Protein AF-A0A1R2BRS0-F1 (afdb_monomer)

Organism: NCBI:txid5963

Secondary structure (DSSP, 8-state):
-EEEEEEEEETTTTHHHHHHHHHHSS-----EEEEEEETTEEEEESSSEEEE-TT-STT-S-SEEEEEEEE-S-HHHHHHHHHHHGGGSSTTT-BTTTBSHHHHHHHHHHHHHS----HHHHSHHHHHHTSHHHHHHHHHHHHHHHTHHHHTTTT--S-TTTTS--HHHH-TTSEE--SHHHHHHHHHEEEEEEEE-TT-GGGGGHHHHHHT--S-EEEEETTTTTTS--SSPSSEEEEEEETS-EEEEEEHHHHHT-HHHHHHHHHH-

Foldseek 3Di:
DKWKKKFKFFLCNQVQQVCCCVQVVDGDRGQIAIWIDIPQWIWWQLQFTAIDGPQPDPRHHGPDIGTLDDFPDDLLNLLVVSVVCRVCRHLVNDASQPHGRQVVVQVSCCSGPVDGDDCSNNCVLVVLCPDPSSVVCVVVSVVVNVCSCVSNPVVDPDDPCVVQDDCCVLCVPAAEDQDVVSVVVQQLQWFKEWEAASVDPPCVLCSVLVVLAPTHYYYYHCNRRVSPDDPDDPGKMWTHANRRHTDDIGDPVRSSVCRVVSNVVRVVD

Radius of gyration: 22.27 Å; Cα contacts (8 Å, |Δi|>4): 422; chains: 1; bounding box: 57×41×65 Å

Solvent-accessible surface area (backbone atoms only — not comparable to full-atom values): 15069 Å² total; per-residue (Å²): 117,42,60,34,32,39,36,32,23,42,80,46,74,55,47,34,44,70,44,20,48,81,79,56,74,43,84,35,84,49,44,72,42,36,30,38,35,42,88,82,32,25,37,36,53,73,53,31,78,42,77,41,57,69,81,68,50,96,76,49,71,60,79,41,80,42,80,75,47,67,23,81,65,52,70,66,57,51,39,55,50,45,69,74,44,43,87,70,40,31,55,85,55,53,31,92,69,86,36,36,22,50,54,49,40,28,51,53,34,35,74,52,67,73,39,72,64,62,62,89,60,68,45,50,54,58,62,40,50,75,33,84,55,32,55,70,42,43,66,56,53,49,49,53,58,68,34,40,48,63,81,48,47,60,93,41,91,56,58,98,54,62,93,39,66,58,64,58,81,80,41,68,89,45,44,78,31,73,45,66,72,53,39,56,57,45,29,38,64,25,28,37,40,39,37,36,45,57,86,54,87,69,59,74,71,44,54,67,56,59,69,67,50,82,62,53,49,30,38,28,45,31,74,88,22,50,73,76,50,69,95,64,74,74,45,28,38,36,36,23,28,54,72,42,51,76,75,49,75,32,48,54,77,57,46,77,75,34,52,68,59,51,42,52,56,62,72,78,75

Mean predicted aligned error: 12.6 Å

Structure (mmCIF, N/CA/C/O backbone):
data_AF-A0A1R2BRS0-F1
#
_entry.id   AF-A0A1R2BRS0-F1
#
loop_
_atom_site.group_PDB
_atom_site.id
_atom_site.type_symbol
_atom_site.label_atom_id
_atom_site.label_alt_id
_atom_site.label_comp_id
_atom_site.label_asym_id
_atom_site.label_entity_id
_atom_site.label_seq_id
_atom_site.pdbx_PDB_ins_code
_atom_site.Cartn_x
_atom_site.Cartn_y
_atom_site.Cartn_z
_atom_site.occupancy
_atom_site.B_iso_or_equiv
_atom_site.auth_seq_id
_atom_site.auth_comp_id
_atom_site.auth_asym_id
_atom_site.auth_atom_id
_atom_site.pdbx_PDB_model_num
ATOM 1 N N . MET A 1 1 ? 3.368 -19.978 0.083 1.00 82.38 1 MET A N 1
ATOM 2 C CA . MET A 1 1 ? 2.216 -19.384 0.800 1.00 82.38 1 MET A CA 1
ATOM 3 C C . MET A 1 1 ? 2.770 -18.318 1.723 1.00 82.38 1 MET A C 1
ATOM 5 O O . MET A 1 1 ? 3.799 -18.583 2.330 1.00 82.38 1 MET A O 1
ATOM 9 N N . ALA A 1 2 ? 2.149 -17.144 1.790 1.00 91.81 2 ALA A N 1
ATOM 10 C CA . ALA A 1 2 ? 2.620 -16.038 2.627 1.00 91.81 2 ALA A CA 1
ATOM 11 C C . ALA A 1 2 ? 1.710 -15.860 3.843 1.00 91.81 2 ALA A C 1
ATOM 13 O O . ALA A 1 2 ? 0.491 -15.992 3.713 1.00 91.81 2 ALA A O 1
ATOM 14 N N . GLU A 1 3 ? 2.290 -15.581 5.010 1.00 97.00 3 GLU A N 1
ATOM 15 C CA . GLU A 1 3 ? 1.515 -15.242 6.205 1.00 97.00 3 GLU A CA 1
ATOM 16 C C . GLU A 1 3 ? 0.864 -13.865 6.041 1.00 97.00 3 GLU A C 1
ATOM 18 O O . GLU A 1 3 ? 1.489 -12.923 5.551 1.00 97.00 3 GLU A O 1
ATOM 23 N N . VAL A 1 4 ? -0.396 -13.761 6.461 1.00 98.31 4 VAL A N 1
ATOM 24 C CA . VAL A 1 4 ? -1.161 -12.517 6.516 1.00 98.31 4 VAL A CA 1
ATOM 25 C C . VAL A 1 4 ? -1.406 -12.180 7.980 1.00 98.31 4 VAL A C 1
ATOM 27 O O . VAL A 1 4 ? -2.032 -12.954 8.706 1.00 98.31 4 VAL A O 1
ATOM 30 N N . THR A 1 5 ? -0.937 -11.015 8.415 1.00 98.12 5 THR A N 1
ATOM 31 C CA . THR A 1 5 ? -1.132 -10.518 9.783 1.00 98.12 5 THR A CA 1
ATOM 32 C C . THR A 1 5 ? -1.943 -9.232 9.766 1.00 98.12 5 THR A C 1
ATOM 34 O O . THR A 1 5 ? -1.616 -8.307 9.029 1.00 98.12 5 THR A O 1
ATOM 37 N N . LEU A 1 6 ? -2.977 -9.151 10.596 1.00 98.12 6 LEU A N 1
ATOM 38 C CA . LEU A 1 6 ? -3.692 -7.909 10.874 1.00 98.12 6 LEU A CA 1
ATOM 39 C C . LEU A 1 6 ? -2.978 -7.183 12.019 1.00 98.12 6 LEU A C 1
ATOM 41 O O . LEU A 1 6 ? -2.854 -7.737 13.115 1.00 98.12 6 LEU A O 1
ATOM 45 N N . GLN A 1 7 ? -2.511 -5.963 11.774 1.00 96.81 7 GLN A N 1
ATOM 46 C CA . GLN A 1 7 ? -1.994 -5.091 12.828 1.00 96.81 7 GLN A CA 1
ATOM 47 C C . GLN A 1 7 ? -3.132 -4.214 13.339 1.00 96.81 7 GLN A C 1
ATOM 49 O O . GLN A 1 7 ? -3.907 -3.673 12.550 1.00 96.81 7 GLN A O 1
ATOM 54 N N . VAL A 1 8 ? -3.231 -4.077 14.657 1.00 95.00 8 VAL A N 1
ATOM 55 C CA . VAL A 1 8 ? -4.247 -3.263 15.325 1.00 95.00 8 VAL A CA 1
ATOM 56 C C . VAL A 1 8 ? -3.545 -2.184 16.126 1.00 95.00 8 VAL A C 1
ATOM 58 O O . VAL A 1 8 ? -2.679 -2.481 16.949 1.00 95.00 8 VAL A O 1
ATOM 61 N N . TYR A 1 9 ? -3.947 -0.942 15.908 1.00 90.31 9 TYR A N 1
ATOM 62 C CA . TYR A 1 9 ? -3.410 0.252 16.545 1.00 90.31 9 TYR A CA 1
ATOM 63 C C . TYR A 1 9 ? -4.520 0.950 17.326 1.00 90.31 9 TYR A C 1
ATOM 65 O O . TYR A 1 9 ? -5.660 1.008 16.864 1.00 90.31 9 TYR A O 1
ATOM 73 N N . ASP A 1 10 ? -4.183 1.505 18.489 1.00 85.88 10 ASP A N 1
ATOM 74 C CA . ASP A 1 10 ? -5.059 2.440 19.193 1.00 85.88 10 ASP A CA 1
ATOM 75 C C . ASP A 1 10 ? -4.623 3.872 18.882 1.00 85.88 10 ASP A C 1
ATOM 77 O O . ASP A 1 10 ? -3.662 4.380 19.463 1.00 85.88 10 ASP A O 1
ATOM 81 N N . ILE A 1 11 ? -5.349 4.545 17.989 1.00 80.38 11 ILE A N 1
ATOM 82 C CA . ILE A 1 11 ? -5.019 5.925 17.599 1.00 80.38 11 ILE A CA 1
ATOM 83 C C . ILE A 1 11 ? -5.276 6.932 18.723 1.00 80.38 11 ILE A C 1
ATOM 85 O O . ILE A 1 11 ? -4.799 8.060 18.656 1.00 80.38 11 ILE A O 1
ATOM 89 N N . SER A 1 12 ? -6.005 6.534 19.771 1.00 74.56 12 SER A N 1
ATOM 90 C CA . SER A 1 12 ? -6.170 7.349 20.976 1.00 74.56 12 SER A CA 1
ATOM 91 C C . SER A 1 12 ? -4.997 7.224 21.949 1.00 74.56 12 SER A C 1
ATOM 93 O O . SER A 1 12 ? -4.959 7.952 22.938 1.00 74.56 12 SER A O 1
ATOM 95 N N . GLN A 1 13 ? -4.066 6.293 21.708 1.00 78.12 13 GLN A N 1
ATOM 96 C CA . GLN A 1 13 ? -2.916 6.023 22.576 1.00 78.12 13 GLN A CA 1
ATOM 97 C C . GLN A 1 13 ? -3.320 5.804 24.049 1.00 78.12 13 GLN A C 1
ATOM 99 O O . GLN A 1 13 ? -2.705 6.328 24.977 1.00 78.12 13 GLN A O 1
ATOM 104 N N . GLY A 1 14 ? -4.398 5.051 24.276 1.00 81.12 14 GLY A N 1
ATOM 105 C CA . GLY A 1 14 ? -4.951 4.751 25.595 1.00 81.12 14 GLY A CA 1
ATOM 106 C C . GLY A 1 14 ? -5.905 5.810 26.150 1.00 81.12 14 GLY A C 1
ATOM 107 O O . GLY A 1 14 ? -6.594 5.541 27.138 1.00 81.12 14 GLY A O 1
ATOM 108 N N . MET A 1 15 ? -6.022 6.988 25.525 1.00 78.38 15 MET A N 1
ATOM 109 C CA . MET A 1 15 ? -6.929 8.038 25.999 1.00 78.38 15 MET A CA 1
ATOM 110 C C . MET A 1 15 ? -8.394 7.609 25.937 1.00 78.38 15 MET A C 1
ATOM 112 O O . MET A 1 15 ? -9.146 7.918 26.860 1.00 78.38 15 MET A O 1
ATOM 116 N N . ALA A 1 16 ? -8.815 6.869 24.905 1.00 79.62 16 ALA A N 1
ATOM 117 C CA . ALA A 1 16 ? -10.196 6.397 24.813 1.00 79.62 16 ALA A CA 1
ATOM 118 C C . ALA A 1 16 ? -10.554 5.511 26.010 1.00 79.62 16 ALA A C 1
ATOM 120 O O . ALA A 1 16 ? -11.604 5.702 26.622 1.00 79.62 16 ALA A O 1
ATOM 121 N N . LYS A 1 17 ? -9.638 4.632 26.424 1.00 84.12 17 LYS A N 1
ATOM 122 C CA . LYS A 1 17 ? -9.821 3.758 27.585 1.00 84.12 17 LYS A CA 1
ATOM 123 C C . LYS A 1 17 ? -10.010 4.523 28.890 1.00 84.12 17 LYS A C 1
ATOM 125 O O . LYS A 1 17 ? -10.829 4.121 29.711 1.00 84.12 17 LYS A O 1
ATOM 130 N N . VAL A 1 18 ? -9.275 5.617 29.073 1.00 82.75 18 VAL A N 1
ATOM 131 C CA . VAL A 1 18 ? -9.316 6.427 30.301 1.00 82.75 18 VAL A CA 1
ATOM 132 C C . VAL A 1 18 ? -10.518 7.372 30.320 1.00 82.75 18 VAL A C 1
ATOM 134 O O . VAL A 1 18 ? -11.158 7.541 31.355 1.00 82.75 18 VAL A O 1
ATOM 137 N N . LEU A 1 19 ? -10.833 7.997 29.185 1.00 76.81 19 LEU A N 1
ATOM 138 C CA . LEU A 1 19 ? -11.807 9.087 29.114 1.00 76.81 19 LEU A CA 1
ATOM 139 C C . LEU A 1 19 ? -13.231 8.605 28.813 1.00 76.81 19 LEU A C 1
ATOM 141 O O . LEU A 1 19 ? -14.198 9.240 29.237 1.00 76.81 19 LEU A O 1
ATOM 145 N N . SER A 1 20 ? -13.392 7.480 28.114 1.00 76.44 20 SER A N 1
ATOM 146 C CA . SER A 1 20 ? -14.713 7.020 27.669 1.00 76.44 20 SER A CA 1
ATOM 147 C C . SER A 1 20 ? -15.742 6.809 28.787 1.00 76.44 20 SER A C 1
ATOM 149 O O . SER A 1 20 ? -16.880 7.235 28.585 1.00 76.44 20 SER A O 1
ATOM 151 N N . PRO A 1 21 ? -15.421 6.301 29.996 1.00 81.12 21 PRO A N 1
ATOM 152 C CA . PRO A 1 21 ? -16.437 6.172 31.043 1.00 81.12 21 PRO A CA 1
ATOM 153 C C . PRO A 1 21 ? -16.969 7.528 31.516 1.00 81.12 21 PRO A C 1
ATOM 155 O O . PRO A 1 21 ? -18.155 7.655 31.804 1.00 81.12 21 PRO A O 1
ATOM 158 N N . MET A 1 22 ? -16.103 8.546 31.562 1.00 76.50 22 MET A N 1
ATOM 159 C CA . MET A 1 22 ? -16.448 9.887 32.039 1.00 76.50 22 MET A CA 1
ATOM 160 C C . MET A 1 22 ? -17.246 10.682 31.002 1.00 76.50 22 MET A C 1
ATOM 162 O O . MET A 1 22 ? -18.201 11.363 31.358 1.00 76.50 22 MET A O 1
ATOM 166 N N . PHE A 1 23 ? -16.862 10.595 29.727 1.00 68.56 23 PHE A N 1
ATOM 167 C CA . PHE A 1 23 ? -17.471 11.393 28.657 1.00 68.56 23 PHE A CA 1
ATOM 168 C C . PHE A 1 23 ? -18.606 10.674 27.926 1.00 68.56 23 PHE A C 1
ATOM 170 O O . PHE A 1 23 ? -19.530 11.319 27.442 1.00 68.56 23 PHE A O 1
ATOM 177 N N . ILE A 1 24 ? -18.530 9.346 27.824 1.00 68.19 24 ILE A N 1
ATOM 178 C CA . ILE A 1 24 ? -19.422 8.528 26.992 1.00 68.19 24 ILE A CA 1
ATOM 179 C C . ILE A 1 24 ? -20.326 7.639 27.861 1.00 68.19 24 ILE A C 1
ATOM 181 O O . ILE A 1 24 ? -21.279 7.047 27.363 1.00 68.19 24 ILE A O 1
ATOM 185 N N . GLY A 1 25 ? -20.055 7.523 29.167 1.00 69.12 25 GLY A N 1
ATOM 186 C CA . GLY A 1 25 ? -20.816 6.651 30.069 1.00 69.12 25 GLY A CA 1
ATOM 187 C C . GLY A 1 25 ? -20.686 5.157 29.740 1.00 69.12 25 GLY A C 1
ATOM 188 O O . GLY A 1 25 ? -21.402 4.337 30.310 1.00 69.12 25 GLY A O 1
ATOM 189 N N . LYS A 1 26 ? -19.784 4.794 28.819 1.00 74.38 26 LYS A N 1
ATOM 190 C CA . LYS A 1 26 ? -19.479 3.429 28.378 1.00 74.38 26 LYS A CA 1
ATOM 191 C C . LYS A 1 26 ? -17.966 3.296 28.245 1.00 74.38 26 LYS A C 1
ATOM 193 O O . LYS A 1 26 ? -17.308 4.205 27.750 1.00 74.38 26 LYS A O 1
ATOM 198 N N . GLN A 1 27 ? -17.431 2.153 28.661 1.00 80.19 27 GLN A N 1
ATOM 199 C CA . GLN A 1 27 ? -16.029 1.810 28.438 1.00 80.19 27 GLN A CA 1
ATOM 200 C C . GLN A 1 27 ? -15.777 1.551 26.945 1.00 80.19 27 GLN A C 1
ATOM 202 O O . GLN A 1 27 ? -16.466 0.743 26.321 1.00 80.19 27 GLN A O 1
ATOM 207 N N . ILE A 1 28 ? -14.772 2.224 26.394 1.00 78.12 28 ILE A N 1
ATOM 208 C CA . ILE A 1 28 ? -14.238 2.045 25.041 1.00 78.12 28 ILE A CA 1
ATOM 209 C C . ILE A 1 28 ? -12.757 1.745 25.190 1.00 78.12 28 ILE A C 1
ATOM 211 O O . ILE A 1 28 ? -12.015 2.586 25.682 1.00 78.12 28 ILE A O 1
ATOM 215 N N . ASP A 1 29 ? -12.317 0.561 24.778 1.00 80.19 29 ASP A N 1
ATOM 216 C CA . ASP A 1 29 ? -10.945 0.112 25.047 1.00 80.19 29 ASP A CA 1
ATOM 217 C C . ASP A 1 29 ? -9.874 0.733 24.142 1.00 80.19 29 ASP A C 1
ATOM 219 O O . ASP A 1 29 ? -8.694 0.676 24.481 1.00 80.19 29 ASP A O 1
ATOM 223 N N . GLY A 1 30 ? -10.273 1.357 23.038 1.00 79.88 30 GLY A N 1
ATOM 224 C CA . GLY A 1 30 ? -9.378 2.032 22.104 1.00 79.88 30 GLY A CA 1
ATOM 225 C C . GLY A 1 30 ? -10.147 2.566 20.905 1.00 79.88 30 GLY A C 1
ATOM 226 O O . GLY A 1 30 ? -11.312 2.223 20.709 1.00 79.88 30 GLY A O 1
ATOM 227 N N . ILE A 1 31 ? -9.502 3.405 20.098 1.00 80.38 31 ILE A N 1
ATOM 228 C CA . ILE A 1 31 ? -10.006 3.767 18.771 1.00 80.38 31 ILE A CA 1
ATOM 229 C C . ILE A 1 31 ? -9.169 2.994 17.763 1.00 80.38 31 ILE A C 1
ATOM 231 O O . ILE A 1 31 ? -7.991 3.281 17.563 1.00 80.38 31 ILE A O 1
ATOM 235 N N . TRP A 1 32 ? -9.774 1.973 17.167 1.00 87.44 32 TRP A N 1
ATOM 236 C CA . TRP A 1 32 ? -9.020 1.009 16.381 1.00 87.44 32 TRP A CA 1
ATOM 237 C C . TRP A 1 32 ? -8.741 1.503 14.963 1.00 87.44 32 TRP A C 1
ATOM 239 O O . TRP A 1 32 ? -9.662 1.789 14.195 1.00 87.44 32 TRP A O 1
ATOM 249 N N . HIS A 1 33 ? -7.459 1.528 14.613 1.00 89.00 33 HIS A N 1
ATOM 250 C CA . HIS A 1 33 ? -6.963 1.569 13.243 1.00 89.00 33 HIS A CA 1
ATOM 251 C C . HIS A 1 33 ? -6.331 0.217 12.911 1.00 89.00 33 HIS A C 1
ATOM 253 O O . HIS A 1 33 ? -5.713 -0.409 13.774 1.00 89.00 33 HIS A O 1
ATOM 259 N N . THR A 1 34 ? -6.472 -0.240 11.669 1.00 94.38 34 THR A N 1
ATOM 260 C CA . THR A 1 34 ? -5.893 -1.510 11.233 1.00 94.38 34 THR A CA 1
ATOM 261 C C . THR A 1 34 ? -5.138 -1.399 9.920 1.00 94.38 34 THR A C 1
ATOM 263 O O . THR A 1 34 ? -5.486 -0.600 9.050 1.00 94.38 34 THR A O 1
ATOM 266 N N . SER A 1 35 ? -4.148 -2.277 9.773 1.00 95.38 35 SER A N 1
ATOM 267 C CA . SER A 1 35 ? -3.393 -2.512 8.541 1.00 95.38 35 SER A CA 1
ATOM 268 C C . SER A 1 35 ? -3.193 -4.018 8.307 1.00 95.38 35 SER A C 1
ATOM 270 O O . SER A 1 35 ? -3.346 -4.834 9.223 1.00 95.38 35 SER A O 1
ATOM 272 N N . ILE A 1 36 ? -2.852 -4.403 7.076 1.00 97.56 36 ILE A N 1
ATOM 273 C CA . ILE A 1 36 ? -2.507 -5.780 6.703 1.00 97.56 36 ILE A CA 1
ATOM 274 C C . ILE A 1 36 ? -1.022 -5.875 6.387 1.00 97.56 36 ILE A C 1
ATOM 276 O O . ILE A 1 36 ? -0.540 -5.205 5.481 1.00 97.56 36 ILE A O 1
ATOM 280 N N . VAL A 1 37 ? -0.317 -6.771 7.075 1.00 95.06 37 VAL A N 1
ATOM 281 C CA . VAL A 1 37 ? 1.053 -7.161 6.741 1.00 95.06 37 VAL A CA 1
ATOM 282 C C . VAL A 1 37 ? 1.040 -8.477 5.975 1.00 95.06 37 VAL A C 1
ATOM 284 O O . VAL A 1 37 ? 0.574 -9.496 6.489 1.00 95.06 37 VAL A O 1
ATOM 287 N N . VAL A 1 38 ? 1.553 -8.455 4.747 1.00 94.50 38 VAL A N 1
ATOM 288 C CA . VAL A 1 38 ? 1.719 -9.629 3.877 1.00 94.50 38 VAL A CA 1
ATOM 289 C C . VAL A 1 38 ? 2.814 -9.341 2.847 1.00 94.50 38 VAL A C 1
ATOM 291 O O . VAL A 1 38 ? 3.004 -8.196 2.444 1.00 94.50 38 VAL A O 1
ATOM 294 N N . PHE A 1 39 ? 3.562 -10.367 2.432 1.00 88.50 39 PHE A N 1
ATOM 295 C CA . PHE A 1 39 ? 4.692 -10.224 1.494 1.00 88.50 39 PHE A CA 1
ATOM 296 C C . PHE A 1 39 ? 5.748 -9.201 1.960 1.00 88.50 39 PHE A C 1
ATOM 298 O O . PHE A 1 39 ? 6.329 -8.478 1.160 1.00 88.50 39 PHE A O 1
ATOM 305 N N . GLY A 1 40 ? 5.966 -9.105 3.277 1.00 81.25 40 GLY A N 1
ATOM 306 C CA . GLY A 1 40 ? 6.948 -8.189 3.867 1.00 81.25 40 GLY A CA 1
ATOM 307 C C . GLY A 1 40 ? 6.566 -6.704 3.833 1.00 81.25 40 GLY A C 1
ATOM 308 O O . GLY A 1 40 ? 7.386 -5.880 4.226 1.00 81.25 40 GLY A O 1
ATOM 309 N N . LYS A 1 41 ? 5.347 -6.358 3.403 1.00 83.19 41 LYS A N 1
ATOM 310 C CA . LYS A 1 41 ? 4.846 -4.977 3.320 1.00 83.19 41 LYS A CA 1
ATOM 311 C C . LYS A 1 41 ? 3.605 -4.789 4.188 1.00 83.19 41 LYS A C 1
ATOM 313 O O . LYS A 1 41 ? 2.883 -5.755 4.440 1.00 83.19 41 LYS A O 1
ATOM 318 N N . GLU A 1 42 ? 3.368 -3.562 4.641 1.00 88.19 42 GLU A N 1
ATOM 319 C CA . GLU A 1 42 ? 2.209 -3.161 5.442 1.00 88.19 42 GLU A CA 1
ATOM 320 C C . GLU A 1 42 ? 1.269 -2.252 4.640 1.00 88.19 42 GLU A C 1
ATOM 322 O O . GLU A 1 42 ? 1.696 -1.215 4.146 1.00 88.19 42 GLU A O 1
ATOM 327 N N . TYR A 1 43 ? -0.010 -2.623 4.536 1.00 89.94 43 TYR A N 1
ATOM 328 C CA . TYR A 1 43 ? -1.020 -1.920 3.739 1.00 89.94 43 TYR A CA 1
ATOM 329 C C . TYR A 1 43 ? -2.161 -1.383 4.600 1.00 89.94 43 TYR A C 1
ATOM 331 O O . TYR A 1 43 ? -2.749 -2.125 5.390 1.00 89.94 43 TYR A O 1
ATOM 339 N N . TYR A 1 44 ? -2.538 -0.124 4.398 1.00 89.62 44 TYR A N 1
ATOM 340 C CA . TYR A 1 44 ? -3.645 0.529 5.105 1.00 89.62 44 TYR A CA 1
ATOM 341 C C . TYR A 1 44 ? -4.284 1.627 4.243 1.00 89.62 44 TYR A C 1
ATOM 343 O O . TYR A 1 44 ? -3.798 1.938 3.158 1.00 89.62 44 TYR A O 1
ATOM 351 N N . PHE A 1 45 ? -5.385 2.216 4.718 1.00 87.56 45 PHE A N 1
ATOM 352 C CA . PHE A 1 45 ? -6.065 3.319 4.034 1.00 87.56 45 PHE A CA 1
ATOM 353 C C . PHE A 1 45 ? -5.816 4.644 4.766 1.00 87.56 45 PHE A C 1
ATOM 355 O O . PHE A 1 45 ? -6.290 4.828 5.878 1.00 87.56 45 PHE A O 1
ATOM 362 N N . GLY A 1 46 ? -5.079 5.573 4.159 1.00 76.44 46 GLY A N 1
ATOM 363 C CA . GLY A 1 46 ? -4.675 6.843 4.786 1.00 76.44 46 GLY A CA 1
ATOM 364 C C . GLY A 1 46 ? -4.968 8.079 3.936 1.00 76.44 46 GLY A C 1
ATOM 365 O O . GLY A 1 46 ? -4.130 8.966 3.856 1.00 76.44 46 GLY A O 1
ATOM 366 N N . GLY A 1 47 ? -6.105 8.106 3.232 1.00 70.25 47 GLY A N 1
ATOM 367 C CA . GLY A 1 47 ? -6.373 9.064 2.140 1.00 70.25 47 GLY A CA 1
ATOM 368 C C . GLY A 1 47 ? -6.057 8.504 0.743 1.00 70.25 47 GLY A C 1
ATOM 369 O O . GLY A 1 47 ? -6.438 9.068 -0.277 1.00 70.25 47 GLY A O 1
ATOM 370 N N . GLY A 1 48 ? -5.443 7.329 0.719 1.00 79.12 48 GLY A N 1
ATOM 371 C CA . GLY A 1 48 ? -5.170 6.473 -0.426 1.00 79.12 48 GLY A CA 1
ATOM 372 C C . GLY A 1 48 ? -4.823 5.080 0.096 1.00 79.12 48 GLY A C 1
ATOM 373 O O . GLY A 1 48 ? -4.668 4.901 1.311 1.00 79.12 48 GLY A O 1
ATOM 374 N N . ILE A 1 49 ? -4.678 4.093 -0.785 1.00 83.25 49 ILE A N 1
ATOM 375 C CA . ILE A 1 49 ? -4.042 2.831 -0.385 1.00 83.25 49 ILE A CA 1
ATOM 376 C C . ILE A 1 49 ? -2.557 3.119 -0.149 1.00 83.25 49 ILE A C 1
ATOM 378 O O . ILE A 1 49 ? -1.833 3.459 -1.081 1.00 83.25 49 ILE A O 1
ATOM 382 N N . CYS A 1 50 ? -2.122 3.000 1.100 1.00 80.25 50 CYS A N 1
ATOM 383 C CA . CYS A 1 50 ? -0.747 3.233 1.523 1.00 80.25 50 CYS A CA 1
ATOM 384 C C . CYS A 1 50 ? 0.004 1.904 1.653 1.00 80.25 50 CYS A C 1
ATOM 386 O O . CYS A 1 50 ? -0.603 0.862 1.920 1.00 80.25 50 CYS A O 1
ATOM 388 N N . CYS A 1 51 ? 1.323 1.954 1.476 1.00 82.56 51 CYS A N 1
ATOM 389 C CA . CYS A 1 51 ? 2.214 0.811 1.611 1.00 82.56 51 CYS A CA 1
ATOM 390 C C . CYS A 1 51 ? 3.509 1.242 2.300 1.00 82.56 51 CYS A C 1
ATOM 392 O O . CYS A 1 51 ? 4.281 1.999 1.721 1.00 82.56 51 CYS A O 1
ATOM 394 N N . ASP A 1 52 ? 3.773 0.685 3.476 1.00 77.12 52 ASP A N 1
ATOM 395 C CA . ASP A 1 52 ? 4.965 0.973 4.270 1.00 77.12 52 ASP A CA 1
ATOM 396 C C . ASP A 1 52 ? 5.742 -0.297 4.622 1.00 77.12 52 ASP A C 1
ATOM 398 O O . ASP A 1 52 ? 5.285 -1.434 4.439 1.00 77.12 52 ASP A O 1
ATOM 402 N N . VAL A 1 53 ? 6.945 -0.093 5.159 1.00 78.62 53 VAL A N 1
ATOM 403 C CA . VAL A 1 53 ? 7.671 -1.151 5.858 1.00 78.62 53 VAL A CA 1
ATOM 404 C C . VAL A 1 53 ? 6.926 -1.456 7.164 1.00 78.62 53 VAL A C 1
ATOM 406 O O . VAL A 1 53 ? 6.515 -0.532 7.869 1.00 78.62 53 VAL A O 1
ATOM 409 N N . PRO A 1 54 ? 6.736 -2.737 7.525 1.00 81.75 54 PRO A N 1
ATOM 410 C CA . PRO A 1 54 ? 6.057 -3.076 8.763 1.00 81.75 54 PRO A CA 1
ATOM 411 C C . PRO A 1 54 ? 6.660 -2.372 9.979 1.00 81.75 54 PRO A C 1
ATOM 413 O O . PRO A 1 54 ? 7.878 -2.387 10.161 1.00 81.75 54 PRO A O 1
ATOM 416 N N . LEU A 1 55 ? 5.797 -1.834 10.848 1.00 79.56 55 LEU A N 1
ATOM 417 C CA . LEU A 1 55 ? 6.172 -1.117 12.083 1.00 79.56 55 LEU A CA 1
ATOM 418 C C . LEU A 1 55 ? 6.826 0.259 11.877 1.00 79.56 55 LEU A C 1
ATOM 420 O O . LEU A 1 55 ? 7.332 0.830 12.843 1.00 79.56 55 LEU A O 1
ATOM 424 N N . THR A 1 56 ? 6.813 0.806 10.660 1.00 75.38 56 THR A N 1
ATOM 425 C CA . THR A 1 56 ? 7.279 2.178 10.388 1.00 75.38 56 THR A CA 1
ATOM 426 C C . THR A 1 56 ? 6.137 3.144 10.081 1.00 75.38 56 THR A C 1
ATOM 428 O O . THR A 1 56 ? 6.389 4.258 9.631 1.00 75.38 56 THR A O 1
ATOM 431 N N . THR A 1 57 ? 4.888 2.725 10.296 1.00 75.44 57 THR A N 1
ATOM 432 C CA . THR A 1 57 ? 3.707 3.552 10.022 1.00 75.44 57 THR A CA 1
ATOM 433 C C . THR A 1 57 ? 3.614 4.728 11.004 1.00 75.44 57 THR A C 1
ATOM 435 O O . THR A 1 57 ? 4.093 4.638 12.143 1.00 75.44 57 THR A O 1
ATOM 438 N N . PRO A 1 58 ? 2.937 5.832 10.634 1.00 72.81 58 PRO A N 1
ATOM 439 C CA . PRO A 1 58 ? 2.747 6.980 11.528 1.00 72.81 58 PRO A CA 1
ATOM 440 C C . PRO A 1 58 ? 1.884 6.663 12.763 1.00 72.81 58 PRO A C 1
ATOM 442 O O . PRO A 1 58 ? 1.786 7.482 13.676 1.00 72.81 58 PRO A O 1
ATOM 445 N N . PHE A 1 59 ? 1.260 5.482 12.816 1.00 78.69 59 PHE A N 1
ATOM 446 C CA . PHE A 1 59 ? 0.416 5.039 13.928 1.00 78.69 59 PHE A CA 1
ATOM 447 C C . PHE A 1 59 ? 1.216 4.438 15.094 1.00 78.69 59 PHE A C 1
ATOM 449 O O . PHE A 1 59 ? 0.635 4.077 16.119 1.00 78.69 59 PHE A O 1
ATOM 456 N N . GLY A 1 60 ? 2.544 4.357 14.968 1.00 78.81 60 GLY A N 1
ATOM 457 C CA . GLY A 1 60 ? 3.435 3.864 16.011 1.00 78.81 60 GLY A CA 1
ATOM 458 C C . GLY A 1 60 ? 3.462 2.339 16.077 1.00 78.81 60 GLY A C 1
ATOM 459 O O . GLY A 1 60 ? 3.562 1.663 15.058 1.00 78.81 60 GLY A O 1
ATOM 460 N N . MET A 1 61 ? 3.412 1.783 17.289 1.00 86.88 61 MET A N 1
ATOM 461 C CA . MET A 1 61 ? 3.464 0.334 17.492 1.00 86.88 61 MET A CA 1
ATOM 462 C C . MET A 1 61 ? 2.057 -0.259 17.608 1.00 86.88 61 MET A C 1
ATOM 464 O O . MET A 1 61 ? 1.231 0.280 18.349 1.00 86.88 61 MET A O 1
ATOM 468 N N . PRO A 1 62 ? 1.779 -1.397 16.949 1.00 92.50 62 PRO A N 1
ATOM 469 C CA . PRO A 1 62 ? 0.487 -2.048 17.078 1.00 92.50 62 PRO A CA 1
ATOM 470 C C . PRO A 1 62 ? 0.312 -2.609 18.489 1.00 92.50 62 PRO A C 1
ATOM 472 O O . PRO A 1 62 ? 1.205 -3.259 19.037 1.00 92.50 62 PRO A O 1
ATOM 475 N N . VAL A 1 63 ? -0.872 -2.396 19.058 1.00 92.88 63 VAL A N 1
ATOM 476 C CA . VAL A 1 63 ? -1.281 -2.965 20.349 1.00 92.88 63 VAL A CA 1
ATOM 477 C C . VAL A 1 63 ? -1.602 -4.454 20.236 1.00 92.88 63 VAL A C 1
ATOM 479 O O . VAL A 1 63 ? -1.529 -5.181 21.225 1.00 92.88 63 VAL A O 1
ATOM 482 N N . GLN A 1 64 ? -1.933 -4.924 19.030 1.00 94.50 64 GLN A N 1
ATOM 483 C CA . GLN A 1 64 ? -2.172 -6.333 18.749 1.00 94.50 64 GLN A CA 1
ATOM 484 C C . GLN A 1 64 ? -1.700 -6.694 17.338 1.00 94.50 64 GLN A C 1
ATOM 486 O O . GLN A 1 64 ? -1.945 -5.961 16.382 1.00 94.50 64 GLN A O 1
ATOM 491 N N . LYS A 1 65 ? -1.066 -7.863 17.212 1.00 96.06 65 LYS A N 1
ATOM 492 C CA . LYS A 1 65 ? -0.747 -8.500 15.930 1.00 96.06 65 LYS A CA 1
ATOM 493 C C . LYS A 1 65 ? -1.520 -9.808 15.843 1.00 96.06 65 LYS A C 1
ATOM 495 O O . LYS A 1 65 ? -1.321 -10.687 16.681 1.00 96.06 65 LYS A O 1
ATOM 500 N N . ILE A 1 66 ? -2.428 -9.931 14.882 1.00 97.12 66 ILE A N 1
ATOM 501 C CA . ILE A 1 66 ? -3.315 -11.092 14.753 1.00 97.12 66 ILE A CA 1
ATOM 502 C C . ILE A 1 66 ? -2.929 -11.864 13.497 1.00 97.12 66 ILE A C 1
ATOM 504 O O . ILE A 1 66 ? -3.079 -11.349 12.391 1.00 97.12 66 ILE A O 1
ATOM 508 N N . SER A 1 67 ? -2.450 -13.101 13.651 1.00 97.50 67 SER A N 1
ATOM 509 C CA . SER A 1 67 ? -2.230 -13.979 12.497 1.00 97.50 67 SER A CA 1
ATOM 510 C C . SER A 1 67 ? -3.585 -14.372 11.906 1.00 97.50 67 SER A C 1
ATOM 512 O O . SER A 1 67 ? -4.412 -15.006 12.565 1.00 97.50 67 SER A O 1
ATOM 514 N N . MET A 1 68 ? -3.829 -13.967 10.661 1.00 97.94 68 MET A N 1
ATOM 515 C CA . MET A 1 68 ? -5.078 -14.239 9.946 1.00 97.94 68 MET A CA 1
ATOM 516 C C . MET A 1 68 ? -4.990 -15.538 9.136 1.00 97.94 68 MET A C 1
ATOM 518 O O . MET A 1 68 ? -6.017 -16.079 8.717 1.00 97.94 68 MET A O 1
ATOM 522 N N . GLY A 1 69 ? -3.787 -16.091 8.968 1.00 97.56 69 GLY A N 1
ATOM 523 C CA . GLY A 1 69 ? -3.506 -17.338 8.261 1.00 97.56 69 GLY A CA 1
ATOM 524 C C . GLY A 1 69 ? -2.543 -17.138 7.094 1.00 97.56 69 GLY A C 1
ATOM 525 O O . GLY A 1 69 ? -1.826 -16.145 7.028 1.00 97.56 69 GLY A O 1
ATOM 526 N N . PHE A 1 70 ? -2.539 -18.091 6.161 1.00 98.25 70 PHE A N 1
ATOM 527 C CA . PHE A 1 70 ? -1.628 -18.091 5.017 1.00 98.25 70 PHE A CA 1
ATOM 528 C C . PHE A 1 70 ? -2.399 -18.001 3.705 1.00 98.25 70 PHE A C 1
ATOM 530 O O . PHE A 1 70 ? -3.309 -18.796 3.464 1.00 98.25 70 PHE A O 1
ATOM 537 N N . THR A 1 71 ? -2.020 -17.062 2.841 1.00 97.69 71 THR A N 1
ATOM 538 C CA . THR A 1 71 ? -2.629 -16.915 1.518 1.00 97.69 71 THR A CA 1
ATOM 539 C C . THR A 1 71 ? -1.884 -17.729 0.461 1.00 97.69 71 THR A C 1
ATOM 541 O O . THR A 1 71 ? -0.665 -17.942 0.527 1.00 97.69 71 THR A O 1
ATOM 544 N N . ARG A 1 72 ? -2.647 -18.203 -0.529 1.00 96.56 72 ARG A N 1
ATOM 545 C CA . ARG A 1 72 ? -2.134 -18.808 -1.767 1.00 96.56 72 ARG A CA 1
ATOM 546 C C . ARG A 1 72 ? -2.038 -17.804 -2.916 1.00 96.56 72 ARG A C 1
ATOM 548 O O . ARG A 1 72 ? -1.436 -18.144 -3.927 1.00 96.56 72 ARG A O 1
ATOM 555 N N . LYS A 1 73 ? -2.638 -16.617 -2.767 1.00 94.44 73 LYS A N 1
ATOM 556 C CA . LYS A 1 73 ? -2.520 -15.520 -3.732 1.00 94.44 73 LYS A CA 1
ATOM 557 C C . LYS A 1 73 ? -1.066 -15.073 -3.812 1.00 94.44 73 LYS A C 1
ATOM 559 O O . LYS A 1 73 ? -0.354 -15.125 -2.807 1.00 94.44 73 LYS A O 1
ATOM 564 N N . SER A 1 74 ? -0.630 -14.664 -4.996 1.00 87.56 74 SER A N 1
ATOM 565 C CA . SER A 1 74 ? 0.680 -14.038 -5.165 1.00 87.56 74 SER A CA 1
ATOM 566 C C . SER A 1 74 ? 0.634 -12.564 -4.749 1.00 87.56 74 SER A C 1
ATOM 568 O O . SER A 1 74 ? -0.437 -11.977 -4.565 1.00 87.56 74 SER A O 1
ATOM 570 N N . GLN A 1 75 ? 1.806 -11.944 -4.616 1.00 81.69 75 GLN A N 1
ATOM 571 C CA . GLN A 1 75 ? 1.884 -10.493 -4.464 1.00 81.69 75 GLN A CA 1
ATOM 572 C C . GLN A 1 75 ? 1.286 -9.787 -5.689 1.00 81.69 75 GLN A C 1
ATOM 574 O O . GLN A 1 75 ? 0.527 -8.839 -5.528 1.00 81.69 75 GLN A O 1
ATOM 579 N N . GLU A 1 76 ? 1.547 -10.293 -6.896 1.00 75.69 76 GLU A N 1
ATOM 580 C CA . GLU A 1 76 ? 0.981 -9.774 -8.146 1.00 75.69 76 GLU A CA 1
ATOM 581 C C . GLU A 1 76 ? -0.558 -9.805 -8.147 1.00 75.69 76 GLU A C 1
ATOM 583 O O . GLU A 1 76 ? -1.203 -8.824 -8.514 1.00 75.69 76 GLU A O 1
ATOM 588 N N . ASP A 1 77 ? -1.167 -10.892 -7.663 1.00 83.94 77 ASP A N 1
ATOM 589 C CA . ASP A 1 77 ? -2.621 -10.996 -7.510 1.00 83.94 77 ASP A CA 1
ATOM 590 C C . ASP A 1 77 ? -3.173 -9.917 -6.570 1.00 83.94 77 ASP A C 1
ATOM 592 O O . ASP A 1 77 ? -4.252 -9.372 -6.812 1.00 83.94 77 ASP A O 1
ATOM 596 N N . LEU A 1 78 ? -2.466 -9.627 -5.473 1.00 84.69 78 LEU A N 1
ATOM 597 C CA . LEU A 1 78 ? -2.850 -8.579 -4.527 1.00 84.69 78 LEU A CA 1
ATOM 598 C C . LEU A 1 78 ? -2.703 -7.185 -5.149 1.00 84.69 78 LEU A C 1
ATOM 600 O O . LEU A 1 78 ? -3.565 -6.332 -4.954 1.00 84.69 78 LEU A O 1
ATOM 604 N N . MET A 1 79 ? -1.659 -6.965 -5.944 1.00 80.00 79 MET A N 1
ATOM 605 C CA . MET A 1 79 ? -1.456 -5.707 -6.658 1.00 80.00 79 MET A CA 1
ATOM 606 C C . MET A 1 79 ? -2.550 -5.466 -7.705 1.00 80.00 79 MET A C 1
ATOM 608 O O . MET A 1 79 ? -3.108 -4.371 -7.783 1.00 80.00 79 MET A O 1
ATOM 612 N N . LYS A 1 80 ? -2.928 -6.497 -8.471 1.00 76.06 80 LYS A N 1
ATOM 613 C CA . LYS A 1 80 ? -4.077 -6.448 -9.393 1.00 76.06 80 LYS A CA 1
ATOM 614 C C . LYS A 1 80 ? -5.366 -6.095 -8.655 1.00 76.06 80 LYS A C 1
ATOM 616 O O . LYS A 1 80 ? -6.110 -5.230 -9.108 1.00 76.06 80 LYS A O 1
ATOM 621 N N . PHE A 1 81 ? -5.592 -6.703 -7.491 1.00 85.88 81 PHE A N 1
ATOM 622 C CA . PHE A 1 81 ? -6.723 -6.358 -6.635 1.00 85.88 81 PHE A CA 1
ATOM 623 C C . PHE A 1 81 ? -6.697 -4.884 -6.207 1.00 85.88 81 PHE A C 1
ATOM 625 O O . PHE A 1 81 ? -7.701 -4.198 -6.390 1.00 85.88 81 PHE A O 1
ATOM 632 N N . PHE A 1 82 ? -5.565 -4.361 -5.723 1.00 83.00 82 PHE A N 1
ATOM 633 C CA . PHE A 1 82 ? -5.451 -2.948 -5.347 1.00 83.00 82 PHE A CA 1
ATOM 634 C C . PHE A 1 82 ? -5.777 -1.998 -6.497 1.00 83.00 82 PHE A C 1
ATOM 636 O O . PHE A 1 82 ? -6.539 -1.055 -6.294 1.00 83.00 82 PHE A O 1
ATOM 643 N N . ASN A 1 83 ? -5.323 -2.283 -7.716 1.00 73.06 83 ASN A N 1
ATOM 644 C CA . ASN A 1 83 ? -5.685 -1.482 -8.889 1.00 73.06 83 ASN A CA 1
ATOM 645 C C . ASN A 1 83 ? -7.193 -1.472 -9.167 1.00 73.06 83 ASN A C 1
ATOM 647 O O . ASN A 1 83 ? -7.757 -0.436 -9.516 1.00 73.06 83 ASN A O 1
ATOM 651 N N . CYS A 1 84 ? -7.876 -2.599 -8.963 1.00 78.19 84 CYS A N 1
ATOM 652 C CA . CYS A 1 84 ? -9.325 -2.668 -9.131 1.00 78.19 84 CYS A CA 1
ATOM 653 C C . CYS A 1 84 ? -10.092 -1.866 -8.074 1.00 78.19 84 CYS A C 1
ATOM 655 O O . CYS A 1 84 ? -11.231 -1.479 -8.328 1.00 78.19 84 CYS A O 1
ATOM 657 N N . VAL A 1 85 ? -9.515 -1.625 -6.895 1.00 83.62 85 VAL A N 1
ATOM 658 C CA . VAL A 1 85 ? -10.250 -1.040 -5.762 1.00 83.62 85 VAL A CA 1
ATOM 659 C C . VAL A 1 85 ? -9.774 0.353 -5.364 1.00 83.62 85 VAL A C 1
ATOM 661 O O . VAL A 1 85 ? -10.532 1.062 -4.712 1.00 83.62 85 VAL A O 1
ATOM 664 N N . THR A 1 86 ? -8.587 0.784 -5.799 1.00 80.25 86 THR A N 1
ATOM 665 C CA . THR A 1 86 ? -7.965 2.064 -5.409 1.00 80.25 86 THR A CA 1
ATOM 666 C C . THR A 1 86 ? -8.873 3.275 -5.645 1.00 80.25 86 THR A C 1
ATOM 668 O O . THR A 1 86 ? -8.982 4.147 -4.788 1.00 80.25 86 THR A O 1
ATOM 671 N N . HIS A 1 87 ? -9.660 3.274 -6.728 1.00 79.62 87 HIS A N 1
ATOM 672 C CA . HIS A 1 87 ? -10.622 4.340 -7.033 1.00 79.62 87 HIS A CA 1
ATOM 673 C C . HIS A 1 87 ? -11.740 4.502 -5.981 1.00 79.62 87 HIS A C 1
ATOM 675 O O . HIS A 1 87 ? -12.386 5.546 -5.932 1.00 79.62 87 HIS A O 1
ATOM 681 N N . ARG A 1 88 ? -11.982 3.483 -5.143 1.00 86.75 88 ARG A N 1
ATOM 682 C CA . ARG A 1 88 ? -12.922 3.531 -4.011 1.00 86.75 88 ARG A CA 1
ATOM 683 C C . ARG A 1 88 ? -12.262 3.937 -2.699 1.00 86.75 88 ARG A C 1
ATOM 685 O O . ARG A 1 88 ? -12.983 4.126 -1.730 1.00 86.75 88 ARG A O 1
ATOM 692 N N . PHE A 1 89 ? -10.936 4.033 -2.634 1.00 83.00 89 PHE A N 1
ATOM 693 C CA . PHE A 1 89 ? -10.174 4.339 -1.421 1.00 83.00 89 PHE A CA 1
ATOM 694 C C . PHE A 1 89 ? -9.376 5.631 -1.612 1.00 83.00 89 PHE A C 1
ATOM 696 O O . PHE A 1 89 ? -8.151 5.634 -1.621 1.00 83.00 89 PHE A O 1
ATOM 703 N N . THR A 1 90 ? -10.096 6.740 -1.766 1.00 81.31 90 THR A N 1
ATOM 704 C CA . THR A 1 90 ? -9.568 8.105 -1.917 1.00 81.31 90 THR A CA 1
ATOM 705 C C . THR A 1 90 ? -9.849 8.962 -0.678 1.00 81.31 90 THR A C 1
ATOM 707 O O . THR A 1 90 ? -10.742 8.640 0.110 1.00 81.31 90 THR A O 1
ATOM 710 N N . VAL A 1 91 ? -9.164 10.101 -0.531 1.00 77.69 91 VAL A N 1
ATOM 711 C CA . VAL A 1 91 ? -9.452 11.109 0.514 1.00 77.69 91 VAL A CA 1
ATOM 712 C C . VAL A 1 91 ? -10.937 11.499 0.535 1.00 77.69 91 VAL A C 1
ATOM 714 O O . VAL A 1 91 ? -11.561 11.599 1.597 1.00 77.69 91 VAL A O 1
ATOM 717 N N . ASP A 1 92 ? -11.537 11.674 -0.644 1.00 79.25 92 ASP A N 1
ATOM 718 C CA . ASP A 1 92 ? -12.943 12.057 -0.769 1.00 79.25 92 ASP A CA 1
ATOM 719 C C . ASP A 1 92 ? -13.882 10.970 -0.253 1.00 79.25 92 ASP A C 1
ATOM 721 O O . ASP A 1 92 ? -14.837 11.280 0.461 1.00 79.25 92 ASP A O 1
ATOM 725 N N . SER A 1 93 ? -13.563 9.706 -0.539 1.00 81.06 93 SER A N 1
ATOM 726 C CA . SER A 1 93 ? -1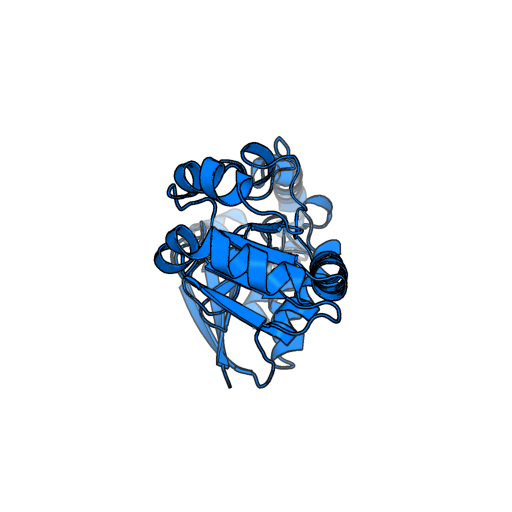4.333 8.550 -0.075 1.00 81.06 93 SER A CA 1
ATOM 727 C C . SER A 1 93 ? -14.142 8.231 1.411 1.00 81.06 93 SER A C 1
ATOM 729 O O . SER A 1 93 ? -14.963 7.516 1.981 1.00 81.06 93 SER A O 1
ATOM 731 N N . TYR A 1 94 ? -13.076 8.735 2.048 1.00 83.00 94 TYR A N 1
ATOM 732 C CA . TYR A 1 94 ? -12.771 8.409 3.439 1.00 83.00 94 TYR A CA 1
ATOM 733 C C . TYR A 1 94 ? -13.880 8.889 4.377 1.00 83.00 94 TYR A C 1
ATOM 735 O O . TYR A 1 94 ? -14.258 10.066 4.375 1.00 83.00 94 TYR A O 1
ATOM 743 N N . HIS A 1 95 ? -14.349 7.978 5.229 1.00 81.12 95 HIS A N 1
ATOM 744 C CA . HIS A 1 95 ? -15.346 8.237 6.252 1.00 81.12 95 HIS A CA 1
ATOM 745 C C . HIS A 1 95 ? -15.027 7.479 7.542 1.00 81.12 95 HIS A C 1
ATOM 747 O O . HIS A 1 95 ? -15.020 6.250 7.559 1.00 81.12 95 HIS A O 1
ATOM 753 N N . ILE A 1 96 ? -14.850 8.210 8.652 1.00 77.75 96 ILE A N 1
ATOM 754 C CA . ILE A 1 96 ? -14.442 7.669 9.966 1.00 77.75 96 ILE A CA 1
ATOM 755 C C . ILE A 1 96 ? -15.316 6.488 10.417 1.00 77.75 96 ILE A C 1
ATOM 757 O O . ILE A 1 96 ? -14.819 5.573 11.062 1.00 77.75 96 ILE A O 1
ATOM 761 N N . VAL A 1 97 ? -16.604 6.489 10.075 1.00 76.25 97 VAL A N 1
ATOM 762 C CA . VAL A 1 97 ? -17.563 5.450 10.491 1.00 76.25 97 VAL A CA 1
ATOM 763 C C . VAL A 1 97 ? -17.690 4.324 9.465 1.00 76.25 97 VAL A C 1
ATOM 765 O O . VAL A 1 97 ? -17.461 3.167 9.803 1.00 76.25 97 VAL A O 1
ATOM 768 N N . ASP A 1 98 ? -18.086 4.654 8.234 1.00 81.12 98 ASP A N 1
ATOM 769 C CA . ASP A 1 98 ? -18.543 3.666 7.257 1.00 81.12 98 ASP A CA 1
ATOM 770 C C . ASP A 1 98 ? -17.512 3.285 6.189 1.00 81.12 98 ASP A C 1
ATOM 772 O O . ASP A 1 98 ? -17.709 2.270 5.521 1.00 81.12 98 ASP A O 1
ATOM 776 N N . HIS A 1 99 ? -16.434 4.059 6.017 1.00 86.62 99 HIS A N 1
ATOM 777 C CA . HIS A 1 99 ? -15.440 3.823 4.966 1.00 86.62 99 HIS A CA 1
ATOM 778 C C . HIS A 1 99 ? -14.040 4.271 5.394 1.00 86.62 99 HIS A C 1
ATOM 780 O O . HIS A 1 99 ? -13.519 5.299 4.962 1.00 86.62 99 HIS A O 1
ATOM 786 N N . ASN A 1 100 ? -13.443 3.506 6.300 1.00 87.44 100 ASN A N 1
ATOM 787 C CA . ASN A 1 100 ? -12.142 3.780 6.904 1.00 87.44 100 ASN A CA 1
ATOM 788 C C . ASN A 1 100 ? -11.176 2.593 6.715 1.00 87.44 100 ASN A C 1
ATOM 790 O O . ASN A 1 100 ? -11.440 1.638 5.982 1.00 87.44 100 ASN A O 1
ATOM 794 N N . CYS A 1 101 ? -10.044 2.646 7.410 1.00 90.81 101 CYS A N 1
ATOM 795 C CA . CYS A 1 101 ? -8.995 1.625 7.401 1.00 90.81 101 CYS A CA 1
ATOM 796 C C . CYS A 1 101 ? -9.504 0.221 7.729 1.00 90.81 101 CYS A C 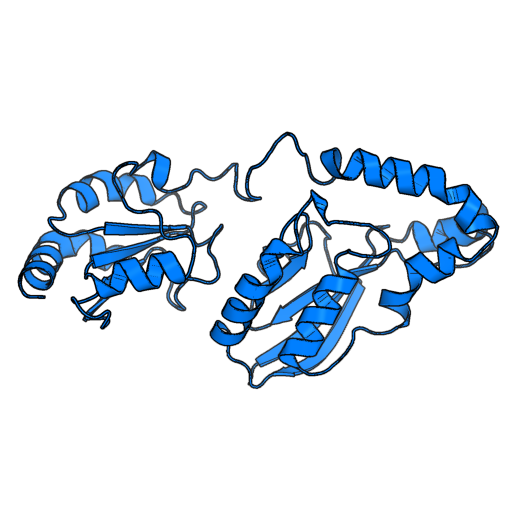1
ATOM 798 O O . CYS A 1 101 ? -9.086 -0.739 7.097 1.00 90.81 101 CYS A O 1
ATOM 800 N N . ASN A 1 102 ? -10.450 0.103 8.659 1.00 93.06 102 ASN A N 1
ATOM 801 C CA . ASN A 1 102 ? -11.039 -1.172 9.052 1.00 93.06 102 ASN A CA 1
ATOM 802 C C . ASN A 1 102 ? -11.888 -1.759 7.918 1.00 93.06 102 ASN A C 1
ATOM 804 O O . ASN A 1 102 ? -11.861 -2.962 7.694 1.00 93.06 102 ASN A O 1
ATOM 808 N N . ASN A 1 103 ? -12.603 -0.928 7.153 1.00 93.00 103 ASN A N 1
ATOM 809 C CA . ASN A 1 103 ? -13.320 -1.390 5.961 1.00 93.00 103 ASN A CA 1
ATOM 810 C C . ASN A 1 103 ? -12.349 -1.862 4.873 1.00 93.00 103 ASN A C 1
ATOM 812 O O . ASN A 1 103 ? -12.575 -2.905 4.263 1.00 93.00 103 ASN A O 1
ATOM 816 N N . PHE A 1 104 ? -11.262 -1.116 4.663 1.00 95.31 104 PHE A N 1
ATOM 817 C CA . PHE A 1 104 ? -10.213 -1.483 3.716 1.00 95.31 104 PHE A CA 1
ATOM 818 C C . PHE A 1 104 ? -9.569 -2.829 4.078 1.00 95.31 104 PHE A C 1
ATOM 820 O O . PHE A 1 104 ? -9.581 -3.749 3.264 1.00 95.31 104 PHE A O 1
ATOM 827 N N . THR A 1 105 ? -9.061 -2.991 5.303 1.00 96.56 105 THR A N 1
ATOM 828 C CA . THR A 1 105 ? -8.394 -4.233 5.733 1.00 96.56 105 THR A CA 1
ATOM 829 C C . THR A 1 105 ? -9.336 -5.435 5.741 1.00 96.56 105 THR A C 1
ATOM 831 O O . THR A 1 105 ? -8.924 -6.541 5.389 1.00 96.56 105 THR A O 1
ATOM 834 N N . ASP A 1 106 ? -10.615 -5.230 6.062 1.00 96.62 106 ASP A N 1
ATOM 835 C CA . ASP A 1 106 ? -11.667 -6.241 5.948 1.00 96.62 106 ASP A CA 1
ATOM 836 C C . ASP A 1 106 ? -11.892 -6.683 4.493 1.00 96.62 106 ASP A C 1
ATOM 838 O O . ASP A 1 106 ? -12.150 -7.857 4.226 1.00 96.62 106 ASP A O 1
ATOM 842 N N . GLU A 1 107 ? -11.789 -5.770 3.528 1.00 96.62 107 GLU A N 1
ATOM 843 C CA . GLU A 1 107 ? -11.885 -6.101 2.105 1.00 96.62 107 GLU A CA 1
ATOM 844 C C . GLU A 1 107 ? -10.652 -6.871 1.608 1.00 96.62 107 GLU A C 1
ATOM 846 O O . GLU A 1 107 ? -10.789 -7.899 0.940 1.00 96.62 107 GLU A O 1
ATOM 851 N N . VAL A 1 108 ? -9.453 -6.439 2.015 1.00 97.19 108 VAL A N 1
ATOM 852 C CA . VAL A 1 108 ? -8.188 -7.124 1.702 1.00 97.19 108 VAL A CA 1
ATOM 853 C C . VAL A 1 108 ? -8.177 -8.551 2.253 1.00 97.19 108 VAL A C 1
ATOM 855 O O . VAL A 1 108 ? -7.771 -9.483 1.558 1.00 97.19 108 VAL A O 1
ATOM 858 N N . LEU A 1 109 ? -8.657 -8.759 3.482 1.00 98.06 109 LEU A N 1
ATOM 859 C CA . LEU A 1 109 ? -8.722 -10.092 4.084 1.00 98.06 109 LEU A CA 1
ATOM 860 C C . LEU A 1 109 ? -9.719 -11.017 3.400 1.00 98.06 109 LEU A C 1
ATOM 862 O O . LEU A 1 109 ? -9.424 -12.207 3.249 1.00 98.06 109 LEU A O 1
ATOM 866 N N . ARG A 1 110 ? -10.866 -10.496 2.953 1.00 97.56 110 ARG A N 1
ATOM 867 C CA . ARG A 1 110 ? -11.799 -11.290 2.148 1.00 97.56 110 ARG A CA 1
ATOM 868 C C . ARG A 1 110 ? -11.137 -11.742 0.855 1.00 97.56 110 ARG A C 1
ATOM 870 O O . ARG A 1 110 ? -11.223 -12.913 0.509 1.00 97.56 110 ARG A O 1
ATOM 877 N N . TYR A 1 111 ? -10.423 -10.845 0.179 1.00 97.94 111 TYR A N 1
ATOM 878 C CA . TYR A 1 111 ? -9.726 -11.188 -1.057 1.00 97.94 111 TYR A CA 1
ATOM 879 C C . TYR A 1 111 ? -8.622 -12.238 -0.850 1.00 97.94 111 TYR A C 1
ATOM 881 O O . TYR A 1 111 ? -8.522 -13.205 -1.608 1.00 97.94 111 TYR A O 1
ATOM 889 N N . LEU A 1 112 ? -7.788 -12.058 0.178 1.00 97.88 112 LEU A N 1
ATOM 890 C CA . LEU A 1 112 ? -6.622 -12.912 0.411 1.00 97.88 112 LEU A CA 1
ATOM 891 C C . LEU A 1 112 ? -6.971 -14.273 1.017 1.00 97.88 112 LEU A C 1
ATOM 893 O O . LEU A 1 112 ? -6.262 -15.245 0.738 1.00 97.88 112 LEU A O 1
ATOM 897 N N . LEU A 1 113 ? -7.985 -14.331 1.886 1.00 97.88 113 LEU A N 1
ATOM 898 C CA . LEU A 1 113 ? -8.235 -15.466 2.781 1.00 97.88 113 LEU A CA 1
ATOM 899 C C . LEU A 1 113 ? -9.714 -15.846 2.946 1.00 97.88 113 LEU A C 1
ATOM 901 O O . LEU A 1 113 ? -9.982 -16.798 3.676 1.00 97.88 113 LEU A O 1
ATOM 905 N N . ASP A 1 114 ? -10.652 -15.118 2.333 1.00 97.25 114 ASP A N 1
ATOM 906 C CA . ASP A 1 114 ? -12.098 -15.228 2.597 1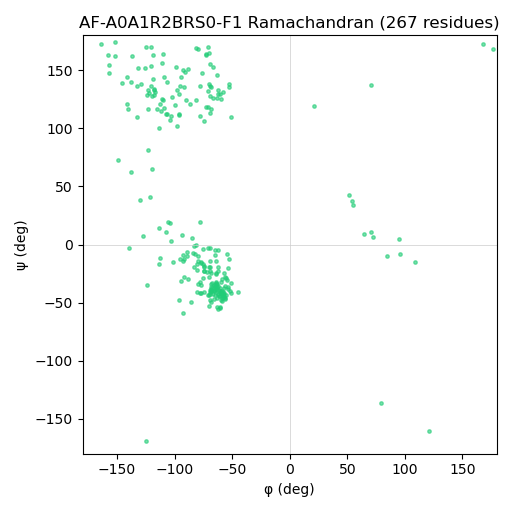.00 97.25 114 ASP A CA 1
ATOM 907 C C . ASP A 1 114 ? -12.443 -15.070 4.093 1.00 97.25 114 ASP A C 1
ATOM 909 O O . ASP A 1 114 ? -13.292 -15.754 4.664 1.00 97.25 114 ASP A O 1
ATOM 913 N N . LYS A 1 115 ? -11.718 -14.167 4.768 1.00 96.38 115 LYS A N 1
ATOM 914 C CA . LYS A 1 115 ? -11.885 -13.858 6.195 1.00 96.38 115 LYS A CA 1
ATOM 915 C C . LYS A 1 115 ? -12.264 -12.402 6.412 1.00 96.38 115 LYS A C 1
ATOM 917 O O . LYS A 1 115 ? -12.085 -11.551 5.548 1.00 96.38 115 LYS A O 1
ATOM 922 N N . ARG A 1 116 ? -12.777 -12.128 7.607 1.00 95.56 116 ARG A N 1
ATOM 923 C CA . ARG A 1 116 ? -13.161 -10.798 8.087 1.00 95.56 116 ARG A CA 1
ATOM 924 C C . ARG A 1 116 ? -12.218 -10.350 9.194 1.00 95.56 116 ARG A C 1
ATOM 926 O O . ARG A 1 116 ? -11.636 -11.202 9.872 1.00 95.56 116 ARG A O 1
ATOM 933 N N . ILE A 1 117 ? -12.094 -9.042 9.407 1.00 94.75 117 ILE A N 1
ATOM 934 C CA . ILE A 1 117 ? -11.493 -8.553 10.657 1.00 94.75 117 ILE A CA 1
ATOM 935 C C . ILE A 1 117 ? -12.407 -8.891 11.849 1.00 94.75 117 ILE A C 1
ATOM 937 O O . ILE A 1 117 ? -13.625 -8.991 11.670 1.00 94.75 117 ILE A O 1
ATOM 941 N N . PRO A 1 118 ? -11.859 -9.052 13.066 1.00 91.75 118 PRO A N 1
ATOM 942 C CA . PRO A 1 118 ? -12.662 -9.266 14.269 1.00 91.75 118 PRO A CA 1
ATOM 943 C C . PRO A 1 118 ? -13.765 -8.206 14.468 1.00 91.75 118 PRO A C 1
ATOM 945 O O . PRO A 1 118 ? -13.548 -7.006 14.266 1.00 91.75 118 PRO A O 1
ATOM 948 N N . GLU A 1 119 ? -14.963 -8.635 14.879 1.00 85.25 119 GLU A N 1
ATOM 949 C CA . GLU A 1 119 ? -16.138 -7.754 15.025 1.00 85.25 119 GLU A CA 1
ATOM 950 C C . GLU A 1 119 ? -15.944 -6.663 16.084 1.00 85.25 119 GLU A C 1
ATOM 952 O O . GLU A 1 119 ? -16.375 -5.528 15.893 1.00 85.25 119 GLU A O 1
ATOM 957 N N . ASN A 1 120 ? -15.206 -6.963 17.155 1.00 80.56 120 ASN A N 1
ATOM 958 C CA . ASN A 1 120 ? -14.870 -6.001 18.208 1.00 80.56 120 ASN A CA 1
ATOM 959 C C . ASN A 1 120 ? -13.986 -4.834 17.718 1.00 80.56 120 ASN A C 1
ATOM 961 O O . ASN A 1 120 ? -13.845 -3.838 18.427 1.00 80.56 120 ASN A O 1
ATOM 965 N N . ILE A 1 121 ? -13.393 -4.953 16.524 1.00 83.06 121 ILE A N 1
ATOM 966 C CA . ILE A 1 121 ? -12.601 -3.905 15.870 1.00 83.06 121 ILE A CA 1
ATOM 967 C C . ILE A 1 121 ? -13.464 -3.127 14.866 1.00 83.06 121 ILE A C 1
ATOM 969 O O . ILE A 1 121 ? -13.476 -1.897 14.883 1.00 83.06 121 ILE A O 1
ATOM 973 N N . SER A 1 122 ? -14.219 -3.829 14.014 1.00 76.12 122 SER A N 1
ATOM 974 C CA . SER A 1 122 ? -15.035 -3.211 12.953 1.00 76.12 122 SER A CA 1
ATOM 975 C C . SER A 1 122 ? -16.324 -2.539 13.445 1.00 76.12 122 SER A C 1
ATOM 977 O O . SER A 1 122 ? -16.785 -1.583 12.823 1.00 76.12 122 SER A O 1
ATOM 979 N N . GLY A 1 123 ? -16.918 -3.013 14.544 1.00 61.41 123 GLY A N 1
ATOM 980 C CA . GLY A 1 123 ? -18.225 -2.551 15.030 1.00 61.41 123 GLY A CA 1
ATOM 981 C C . GLY A 1 123 ? -18.206 -1.244 15.828 1.00 61.41 123 GLY A C 1
ATOM 982 O O . GLY A 1 123 ? -19.250 -0.603 15.984 1.00 61.41 123 GLY A O 1
ATOM 983 N N . LEU A 1 124 ? -17.033 -0.815 16.304 1.00 66.94 124 LEU A N 1
ATOM 984 C CA . LEU A 1 124 ? -16.911 0.242 17.312 1.00 66.94 124 LEU A CA 1
ATOM 985 C C . LEU A 1 124 ? -17.570 1.584 16.919 1.00 66.94 124 LEU A C 1
ATOM 987 O O . LEU A 1 124 ? -18.301 2.138 17.747 1.00 66.94 124 LEU A O 1
ATOM 991 N N . PRO A 1 125 ? -17.403 2.114 15.687 1.00 67.31 125 PRO A N 1
ATOM 992 C CA . PRO A 1 125 ? -17.997 3.402 15.323 1.00 67.31 125 PRO A CA 1
ATOM 993 C C . PRO A 1 125 ? -19.534 3.378 15.304 1.00 67.31 125 PRO A C 1
ATOM 995 O O . PRO A 1 125 ? -20.178 4.328 15.752 1.00 67.31 125 PRO A O 1
ATOM 998 N N . ARG A 1 126 ? -20.138 2.281 14.825 1.00 67.88 126 ARG A N 1
ATOM 999 C CA . ARG A 1 126 ? -21.603 2.129 14.758 1.00 67.88 126 ARG A CA 1
ATOM 1000 C C . ARG A 1 126 ? -22.216 1.880 16.124 1.00 67.88 126 ARG A C 1
ATOM 1002 O O . ARG A 1 126 ? -23.253 2.457 16.436 1.00 67.88 126 ARG A O 1
ATOM 1009 N N . GLU A 1 127 ? -21.574 1.057 16.949 1.00 68.69 127 GLU A N 1
ATOM 1010 C CA . GLU A 1 127 ? -22.017 0.854 18.327 1.00 68.69 127 GLU A CA 1
ATOM 1011 C C . GLU A 1 127 ? -22.039 2.159 19.117 1.00 68.69 127 GLU A C 1
ATOM 1013 O O . GLU A 1 127 ? -22.976 2.388 19.877 1.00 68.69 127 GLU A O 1
ATOM 1018 N N . LEU A 1 128 ? -21.031 3.017 18.925 1.00 67.69 128 LEU A N 1
ATOM 1019 C CA . LEU A 1 128 ? -20.977 4.325 19.563 1.00 67.69 128 LEU A CA 1
ATOM 1020 C C . LEU A 1 128 ? -22.153 5.201 19.118 1.00 67.69 128 LEU A C 1
ATOM 1022 O O . LEU A 1 128 ? -22.920 5.665 19.960 1.00 67.69 128 LEU A O 1
ATOM 1026 N N . LEU A 1 129 ? -22.317 5.399 17.806 1.00 68.19 129 LEU A N 1
ATOM 1027 C CA . LEU A 1 129 ? -23.326 6.297 17.228 1.00 68.19 129 LEU A CA 1
ATOM 1028 C C . LEU A 1 129 ? -24.773 5.871 17.498 1.00 68.19 129 LEU A C 1
ATOM 1030 O O . LEU A 1 129 ? -25.658 6.723 17.552 1.00 68.19 129 LEU A O 1
ATOM 1034 N N . ASN A 1 130 ? -25.016 4.579 17.719 1.00 72.69 130 ASN A N 1
ATOM 1035 C CA . ASN A 1 130 ? -26.336 4.064 18.080 1.00 72.69 130 ASN A CA 1
ATOM 1036 C C . ASN A 1 130 ? -26.733 4.354 19.541 1.00 72.69 130 ASN A C 1
ATOM 1038 O O . ASN A 1 130 ? -27.856 4.047 19.939 1.00 72.69 130 ASN A O 1
ATOM 1042 N N . THR A 1 131 ? -25.850 4.949 20.351 1.00 67.88 131 THR A N 1
ATOM 1043 C CA . THR A 1 131 ? -26.181 5.379 21.717 1.00 67.88 131 THR A CA 1
ATOM 1044 C C . THR A 1 131 ? -26.641 6.844 21.755 1.00 67.88 131 THR A C 1
ATOM 1046 O O . THR A 1 131 ? -26.145 7.658 20.973 1.00 67.88 131 THR A O 1
ATOM 1049 N N . PRO A 1 132 ? -27.523 7.237 22.701 1.00 69.00 132 PRO A N 1
ATOM 1050 C CA . PRO A 1 132 ? -27.913 8.640 22.890 1.00 69.00 132 PRO A CA 1
ATOM 1051 C C . PRO A 1 132 ? -26.718 9.574 23.094 1.00 69.00 132 PRO A C 1
ATOM 1053 O O . PRO A 1 132 ? -26.756 10.736 22.704 1.00 69.00 132 PRO A O 1
ATOM 1056 N N . ILE A 1 133 ? -25.642 9.052 23.685 1.00 67.31 133 ILE A N 1
ATOM 1057 C CA . ILE A 1 133 ? -24.413 9.798 23.929 1.00 67.31 133 ILE A CA 1
ATOM 1058 C C . ILE A 1 133 ? -23.583 9.910 22.643 1.00 67.31 133 ILE A C 1
ATOM 1060 O O . ILE A 1 133 ? -23.130 10.998 22.311 1.00 67.31 133 ILE A O 1
ATOM 1064 N N . GLY A 1 134 ? -23.461 8.849 21.840 1.00 66.88 134 GLY A N 1
ATOM 1065 C CA . GLY A 1 134 ? -22.802 8.925 20.531 1.00 66.88 134 GLY A CA 1
ATOM 1066 C C . GLY A 1 1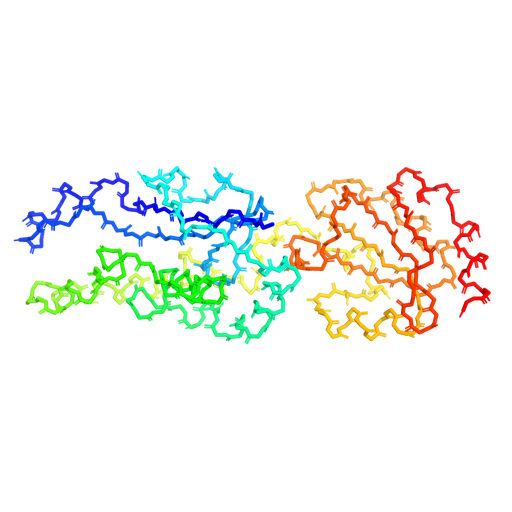34 ? -23.465 9.907 19.564 1.00 66.88 134 GLY A C 1
ATOM 1067 O O . GLY A 1 134 ? -22.764 10.585 18.816 1.00 66.88 134 GLY A O 1
ATOM 1068 N N . GLN A 1 135 ? -24.790 10.074 19.639 1.00 71.69 135 GLN A N 1
ATOM 1069 C CA . GLN A 1 135 ? -25.498 11.116 18.885 1.00 71.69 135 GLN A CA 1
ATOM 1070 C C . GLN A 1 135 ? -25.094 12.538 19.310 1.00 71.69 135 GLN A C 1
ATOM 1072 O O . GLN A 1 135 ? -25.033 13.430 18.465 1.00 71.69 135 GLN A O 1
ATOM 1077 N N . GLN A 1 136 ? -24.744 12.752 20.583 1.00 71.19 136 GLN A N 1
ATOM 1078 C CA . GLN A 1 136 ? -24.220 14.039 21.064 1.00 71.19 136 GLN A CA 1
ATOM 1079 C C . GLN A 1 136 ? -22.789 14.311 20.581 1.00 71.19 136 GLN A C 1
ATOM 1081 O O . GLN A 1 136 ? -22.400 15.471 20.463 1.00 71.19 136 GLN A O 1
ATOM 1086 N N . PHE A 1 137 ? -22.022 13.267 20.249 1.00 67.69 137 PHE A N 1
ATOM 1087 C CA . PHE A 1 137 ? -20.677 13.380 19.676 1.00 67.69 137 PHE A CA 1
ATOM 1088 C C . PHE A 1 137 ? -20.661 13.448 18.143 1.00 67.69 137 PHE A C 1
ATOM 1090 O O . PHE A 1 137 ? -19.611 13.728 17.563 1.00 67.69 137 PHE A O 1
ATOM 1097 N N . ALA A 1 138 ? -21.805 13.278 17.472 1.00 69.56 138 ALA A N 1
ATOM 1098 C CA . ALA A 1 138 ? -21.904 13.431 16.021 1.00 69.56 138 ALA A CA 1
ATOM 1099 C C . ALA A 1 138 ? -21.337 14.776 15.502 1.00 69.56 138 ALA A C 1
ATOM 1101 O O . ALA A 1 138 ? -20.608 14.751 14.511 1.00 69.56 138 ALA A O 1
ATOM 1102 N N . PRO A 1 139 ? -21.542 15.939 16.163 1.00 69.00 139 PRO A N 1
ATOM 1103 C CA . PRO A 1 139 ? -20.915 17.201 15.755 1.00 69.00 139 PRO A CA 1
ATOM 1104 C C . PRO A 1 139 ? -19.383 17.188 15.855 1.00 69.00 139 PRO A C 1
ATOM 1106 O O . PRO A 1 139 ? -18.708 17.772 15.008 1.00 69.00 139 PRO A O 1
ATOM 1109 N N . MET A 1 140 ? -18.820 16.505 16.857 1.00 67.31 140 MET A N 1
ATOM 1110 C CA . MET A 1 140 ? -17.371 16.345 17.007 1.00 67.31 140 MET A CA 1
ATOM 1111 C C . MET A 1 140 ? -16.806 15.429 15.916 1.00 67.31 140 MET A C 1
ATOM 1113 O O . MET A 1 140 ? -15.812 15.783 15.287 1.00 67.31 140 MET A O 1
ATOM 1117 N N . ILE A 1 141 ? -17.474 14.308 15.622 1.00 69.50 141 ILE A N 1
ATOM 1118 C CA . ILE A 1 141 ? -17.105 13.403 14.520 1.00 69.50 141 ILE A CA 1
ATOM 1119 C C . ILE A 1 141 ? -17.181 14.143 13.1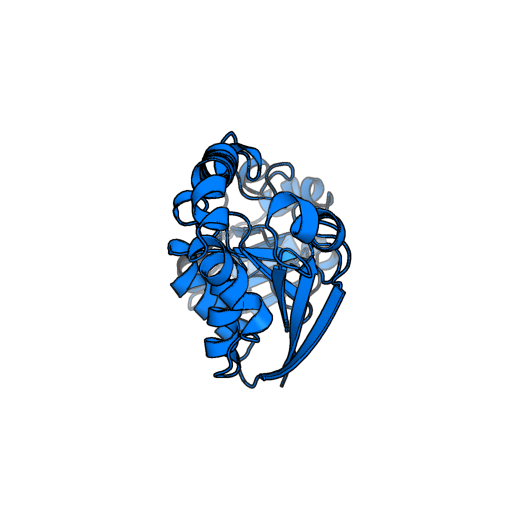81 1.00 69.50 141 ILE A C 1
ATOM 1121 O O . ILE A 1 141 ? -16.247 14.068 12.391 1.00 69.50 141 ILE A O 1
ATOM 1125 N N . ASN A 1 142 ? -18.237 14.926 12.954 1.00 70.62 142 ASN A N 1
ATOM 1126 C CA . ASN A 1 142 ? -18.368 15.775 11.770 1.00 70.62 142 ASN A CA 1
ATOM 1127 C C . ASN A 1 142 ? -17.264 16.838 11.702 1.00 70.62 142 ASN A C 1
ATOM 1129 O O . ASN A 1 142 ? -16.766 17.135 10.623 1.00 70.62 142 ASN A O 1
ATOM 1133 N N . SER A 1 143 ? -16.830 17.384 12.839 1.00 68.31 143 SER A N 1
ATOM 1134 C CA . SER A 1 143 ? -15.712 18.336 12.880 1.00 68.31 143 SER A CA 1
ATOM 1135 C C . SER A 1 143 ? -14.383 17.658 12.539 1.00 68.31 143 SER A C 1
ATOM 1137 O O . SER A 1 143 ? -13.599 18.214 11.777 1.00 68.31 143 SER A O 1
ATOM 1139 N N . MET A 1 144 ? -14.152 16.431 13.019 1.00 67.25 144 MET A N 1
ATOM 1140 C CA . MET A 1 144 ? -12.998 15.613 12.620 1.00 67.25 144 MET A CA 1
ATOM 1141 C C . MET A 1 144 ? -13.054 15.236 11.136 1.00 67.25 144 MET A C 1
ATOM 1143 O O . MET A 1 144 ? -12.039 15.305 10.454 1.00 67.25 144 MET A O 1
ATOM 1147 N N . MET A 1 145 ? -14.240 14.913 10.615 1.00 69.38 145 MET A N 1
ATOM 1148 C CA . MET A 1 145 ? -14.480 14.673 9.190 1.00 69.38 145 MET A CA 1
ATOM 1149 C C . MET A 1 145 ? -14.218 15.921 8.342 1.00 69.38 145 MET A C 1
ATOM 1151 O O . MET A 1 145 ? -13.626 15.812 7.277 1.00 69.38 145 MET A O 1
ATOM 1155 N N . ASN A 1 146 ? -14.586 17.113 8.814 1.00 66.12 146 ASN A N 1
ATOM 1156 C CA . ASN A 1 146 ? -14.278 18.374 8.131 1.00 66.12 146 ASN A CA 1
ATOM 1157 C C . ASN A 1 146 ? -12.781 18.708 8.191 1.00 66.12 146 ASN A C 1
ATOM 1159 O O . ASN A 1 146 ? -12.245 19.331 7.280 1.00 66.12 146 ASN A O 1
ATOM 1163 N N . MET A 1 147 ? -12.097 18.236 9.234 1.00 61.47 147 MET A N 1
ATOM 1164 C CA . MET A 1 147 ? -10.643 18.250 9.336 1.00 61.47 147 MET A CA 1
ATOM 1165 C C . MET A 1 147 ? -9.987 17.047 8.656 1.00 61.47 147 MET A C 1
ATOM 1167 O O . MET A 1 147 ? -8.772 16.938 8.752 1.00 61.47 147 MET A O 1
ATOM 1171 N N . LYS A 1 148 ? -10.702 16.158 7.939 1.00 61.72 148 LYS A N 1
ATOM 1172 C CA . LYS A 1 148 ? -10.053 15.061 7.184 1.00 61.72 148 LYS A CA 1
ATOM 1173 C C . LYS A 1 148 ? -9.030 15.620 6.203 1.00 61.72 148 LYS A C 1
ATOM 1175 O O . LYS A 1 148 ? -7.948 15.092 6.068 1.00 61.72 148 LYS A O 1
ATOM 1180 N N . ASN A 1 149 ? -9.359 16.776 5.653 1.00 51.06 149 ASN A N 1
ATOM 1181 C CA . ASN A 1 149 ? -8.571 17.615 4.774 1.00 51.06 149 ASN A CA 1
ATOM 1182 C C . ASN A 1 149 ? -7.385 18.317 5.458 1.00 51.06 149 ASN A C 1
ATOM 1184 O O . ASN A 1 149 ? -6.657 19.038 4.790 1.00 51.06 149 ASN A O 1
ATOM 1188 N N . THR A 1 150 ? -7.215 18.159 6.768 1.00 53.16 150 THR A N 1
ATOM 1189 C CA . THR A 1 150 ? -6.139 18.734 7.592 1.00 53.16 150 THR A CA 1
ATOM 1190 C C . THR A 1 150 ? -5.375 17.632 8.338 1.00 53.16 150 THR A C 1
ATOM 1192 O O . THR A 1 150 ? -4.165 17.729 8.491 1.00 53.16 150 THR A O 1
ATOM 1195 N N . MET A 1 151 ? -6.067 16.566 8.765 1.00 51.78 151 MET A N 1
ATOM 1196 C CA . MET A 1 151 ? -5.509 15.283 9.221 1.00 51.78 151 MET A CA 1
ATOM 1197 C C . MET A 1 151 ? -4.811 14.539 8.077 1.00 51.78 151 MET A C 1
ATOM 1199 O O . MET A 1 151 ? -3.794 13.891 8.293 1.00 51.78 151 MET A O 1
ATOM 1203 N N . PHE A 1 152 ? -5.359 14.668 6.872 1.00 55.84 152 PHE A N 1
ATOM 1204 C CA . PHE A 1 152 ? -4.808 14.261 5.587 1.00 55.84 152 PHE A CA 1
ATOM 1205 C C . PHE A 1 152 ? -4.789 15.536 4.721 1.00 55.84 152 PHE A C 1
ATOM 1207 O O . PHE A 1 152 ? -5.768 15.816 4.025 1.00 55.84 152 PHE A O 1
ATOM 1214 N N . PRO A 1 153 ? -3.780 16.416 4.876 1.00 40.41 153 PRO A N 1
ATOM 1215 C CA . PRO A 1 153 ? -3.804 17.771 4.327 1.00 40.41 153 PRO A CA 1
ATOM 1216 C C . PRO A 1 153 ? -4.167 17.827 2.825 1.00 40.41 153 PRO A C 1
ATOM 1218 O O . PRO A 1 153 ? -3.364 17.486 1.970 1.00 40.41 153 PRO A O 1
ATOM 1221 N N . THR A 1 154 ? -5.364 18.331 2.493 1.00 34.09 154 THR A N 1
ATOM 1222 C CA . THR A 1 154 ? -5.841 18.638 1.118 1.00 34.09 154 THR A CA 1
ATOM 1223 C C . THR A 1 154 ? -5.139 19.811 0.456 1.00 34.09 154 THR A C 1
ATOM 1225 O O . THR A 1 154 ? -5.379 20.080 -0.719 1.00 34.09 154 THR A O 1
ATOM 1228 N N . THR A 1 155 ? -4.221 20.489 1.144 1.00 31.28 155 THR A N 1
ATOM 1229 C CA . THR A 1 155 ? -3.250 21.337 0.443 1.00 31.28 155 THR A CA 1
ATOM 1230 C C . THR A 1 155 ? -2.313 20.533 -0.439 1.00 31.28 155 THR A C 1
ATOM 1232 O O . THR A 1 155 ? -1.549 21.129 -1.193 1.00 31.28 155 THR A O 1
ATOM 1235 N N . ILE A 1 156 ? -2.410 19.205 -0.410 1.00 34.75 156 ILE A N 1
ATOM 1236 C CA . ILE A 1 156 ? -1.736 18.384 -1.371 1.00 34.75 156 ILE A CA 1
ATOM 1237 C C . ILE A 1 156 ? -2.663 17.324 -1.966 1.00 34.75 156 ILE A C 1
ATOM 1239 O O . ILE A 1 156 ? -3.012 16.314 -1.372 1.00 34.75 156 ILE A O 1
ATOM 1243 N N . VAL A 1 157 ? -2.971 17.548 -3.243 1.00 39.16 157 VAL A N 1
ATOM 1244 C CA . VAL A 1 157 ? -3.179 16.493 -4.245 1.00 39.16 157 VAL A CA 1
ATOM 1245 C C . VAL A 1 157 ? -1.968 15.540 -4.305 1.00 39.16 157 VAL A C 1
ATOM 1247 O O . VAL A 1 157 ? -2.011 14.516 -4.979 1.00 39.16 157 VAL A O 1
ATOM 1250 N N . THR A 1 158 ? -0.866 15.836 -3.618 1.00 46.03 158 THR A N 1
ATOM 1251 C CA . THR A 1 158 ? 0.310 14.989 -3.644 1.00 46.03 158 THR A CA 1
ATOM 1252 C C . THR A 1 158 ? 0.083 13.798 -2.732 1.00 46.03 158 THR A C 1
ATOM 1254 O O . THR A 1 158 ? 0.015 13.898 -1.509 1.00 46.03 158 THR A O 1
ATOM 1257 N N . ASP A 1 159 ? -0.046 12.646 -3.362 1.00 51.16 159 ASP A N 1
ATOM 1258 C CA . ASP A 1 159 ? 0.944 11.598 -3.181 1.00 51.16 159 ASP A CA 1
ATOM 1259 C C . ASP A 1 159 ? 1.795 11.721 -1.874 1.00 51.16 159 ASP A C 1
ATOM 1261 O O . ASP A 1 159 ? 2.526 12.700 -1.696 1.00 51.16 159 ASP A O 1
ATOM 1265 N N . PRO A 1 160 ? 1.731 10.725 -0.966 1.00 49.28 160 PRO A N 1
ATOM 1266 C CA . PRO A 1 160 ? 2.383 10.751 0.350 1.00 49.28 160 PRO A CA 1
ATOM 1267 C C . PRO A 1 160 ? 3.918 10.831 0.293 1.00 49.28 160 PRO A C 1
ATOM 1269 O O . PRO A 1 160 ? 4.563 10.962 1.330 1.00 49.28 160 PRO A O 1
ATOM 1272 N N . PHE A 1 161 ? 4.501 10.774 -0.904 1.00 59.19 161 PHE A N 1
ATOM 1273 C CA . PHE A 1 161 ? 5.921 10.944 -1.173 1.00 59.19 161 PHE A CA 1
ATOM 1274 C C . PHE A 1 161 ? 6.239 12.302 -1.804 1.00 59.19 161 PHE A C 1
ATOM 1276 O O . PHE A 1 161 ? 7.296 12.447 -2.403 1.00 59.19 161 PHE A O 1
ATOM 1283 N N . ALA A 1 162 ? 5.355 13.294 -1.679 1.00 57.03 162 ALA A N 1
ATOM 1284 C CA . ALA A 1 162 ? 5.473 14.643 -2.245 1.00 57.03 162 ALA A CA 1
ATOM 1285 C C . ALA A 1 162 ? 6.843 15.308 -2.070 1.00 57.03 162 ALA A C 1
ATOM 1287 O O . ALA A 1 162 ? 7.339 15.956 -2.990 1.00 57.03 162 ALA A O 1
ATOM 1288 N N . ASP A 1 163 ? 7.437 15.136 -0.886 1.00 65.00 163 ASP A N 1
ATOM 1289 C CA . ASP A 1 163 ? 8.747 15.689 -0.532 1.00 65.00 163 ASP A CA 1
ATOM 1290 C C . ASP A 1 163 ? 9.888 15.017 -1.310 1.00 65.00 163 ASP A C 1
ATOM 1292 O O . ASP A 1 163 ? 10.975 15.578 -1.449 1.00 65.00 163 ASP A O 1
ATOM 1296 N N . TYR A 1 164 ? 9.638 13.826 -1.854 1.00 69.44 164 TYR A N 1
ATOM 1297 C CA . TYR A 1 164 ? 10.543 13.124 -2.743 1.00 69.44 164 TYR A CA 1
ATOM 1298 C C . TYR A 1 164 ? 10.171 13.386 -4.194 1.00 69.44 164 TYR A C 1
ATOM 1300 O O . TYR A 1 164 ? 9.154 12.923 -4.709 1.00 69.44 164 TYR A O 1
ATOM 1308 N N . VAL A 1 165 ? 11.043 14.108 -4.875 1.00 71.81 165 VAL A N 1
ATOM 1309 C CA . VAL A 1 165 ? 10.903 14.452 -6.286 1.00 71.81 165 VAL A CA 1
ATOM 1310 C C . VAL A 1 165 ? 10.799 13.175 -7.130 1.00 71.81 165 VAL A C 1
ATOM 1312 O O . VAL A 1 165 ? 11.601 12.277 -6.942 1.00 71.81 165 VAL A O 1
ATOM 1315 N N . SER A 1 166 ? 9.820 13.054 -8.037 1.00 73.25 166 SER A N 1
ATOM 1316 C CA . SER A 1 166 ? 9.748 11.898 -8.952 1.00 73.25 166 SER A CA 1
ATOM 1317 C C . SER A 1 166 ? 10.688 12.071 -10.158 1.00 73.25 166 SER A C 1
ATOM 1319 O O . SER A 1 166 ? 11.195 13.166 -10.409 1.00 73.25 166 SER A O 1
ATOM 1321 N N . HIS A 1 167 ? 10.887 11.010 -10.950 1.00 72.50 167 HIS A N 1
ATOM 1322 C CA . HIS A 1 167 ? 11.794 11.028 -12.106 1.00 72.50 167 HIS A CA 1
ATOM 1323 C C . HIS A 1 167 ? 11.444 12.137 -13.107 1.00 72.50 167 HIS A C 1
ATOM 1325 O O . HIS A 1 167 ? 12.333 12.637 -13.774 1.00 72.50 167 HIS A O 1
ATOM 1331 N N . GLU A 1 168 ? 10.176 12.548 -13.187 1.00 73.25 168 GLU A N 1
ATOM 1332 C CA . GLU A 1 168 ? 9.666 13.561 -14.120 1.00 73.25 168 GLU A CA 1
ATOM 1333 C C . GLU A 1 168 ? 10.382 14.917 -14.000 1.00 73.25 168 GLU A C 1
ATOM 1335 O O . GLU A 1 168 ? 10.421 15.677 -14.962 1.00 73.25 168 GLU A O 1
ATOM 1340 N N . VAL A 1 169 ? 10.974 15.228 -12.843 1.00 75.06 169 VAL A N 1
ATOM 1341 C CA . VAL A 1 169 ? 11.750 16.467 -12.661 1.00 75.06 169 VAL A CA 1
ATOM 1342 C C . VAL A 1 169 ? 13.159 16.351 -13.240 1.00 75.06 169 VAL A C 1
ATOM 1344 O O . VAL A 1 169 ? 13.691 17.330 -13.755 1.00 75.06 169 VAL A O 1
ATOM 1347 N N . PHE A 1 170 ? 13.757 15.162 -13.183 1.00 74.50 170 PHE A N 1
ATOM 1348 C CA . PHE A 1 170 ? 15.091 14.893 -13.725 1.00 74.50 170 PHE A CA 1
ATOM 1349 C C . PHE A 1 170 ? 15.040 14.481 -15.206 1.00 74.50 170 PHE A C 1
ATOM 1351 O O . PHE A 1 170 ? 15.961 14.759 -15.968 1.00 74.50 170 PHE A O 1
ATOM 1358 N N . PHE A 1 171 ? 13.940 13.846 -15.616 1.00 76.38 171 PHE A N 1
ATOM 1359 C CA . PHE A 1 171 ? 13.735 13.182 -16.901 1.00 76.38 171 PHE A CA 1
ATOM 1360 C C . PHE A 1 171 ? 12.330 13.470 -17.470 1.00 76.38 171 PHE A C 1
ATOM 1362 O O . PHE A 1 171 ? 11.542 12.540 -17.656 1.00 76.38 171 PHE A O 1
ATOM 1369 N N . PRO A 1 172 ? 11.985 14.736 -17.768 1.00 77.75 172 PRO A N 1
ATOM 1370 C CA . PRO A 1 172 ? 10.633 15.107 -18.206 1.00 77.75 172 PRO A CA 1
ATOM 1371 C C . PRO A 1 172 ? 10.225 14.491 -19.554 1.00 77.75 172 PRO A C 1
ATOM 1373 O O . PRO A 1 172 ? 9.041 14.324 -19.828 1.00 77.75 172 PRO A O 1
ATOM 1376 N N . GLU A 1 173 ? 11.202 14.145 -20.394 1.00 80.38 173 GLU A N 1
ATOM 1377 C CA . GLU A 1 173 ? 10.996 13.544 -21.720 1.00 80.38 173 GLU A CA 1
ATOM 1378 C C . GLU A 1 173 ? 10.694 12.032 -21.650 1.00 80.38 173 GLU A C 1
ATOM 1380 O O . GLU A 1 173 ? 10.278 11.427 -22.640 1.00 80.38 173 GLU A O 1
ATOM 1385 N N . MET A 1 174 ? 10.929 11.395 -20.497 1.00 86.19 174 MET A N 1
ATOM 1386 C CA . MET A 1 174 ? 10.810 9.945 -20.342 1.00 86.19 174 MET A CA 1
ATOM 1387 C C . MET A 1 174 ? 9.393 9.535 -19.953 1.00 86.19 174 MET A C 1
ATOM 1389 O O . MET A 1 174 ? 8.647 10.272 -19.307 1.00 86.19 174 MET A O 1
ATOM 1393 N N . LYS A 1 175 ? 8.994 8.321 -20.345 1.00 89.81 175 LYS A N 1
ATOM 1394 C CA . LYS A 1 175 ? 7.635 7.849 -20.074 1.00 89.81 175 LYS A CA 1
ATOM 1395 C C . LYS A 1 175 ? 7.480 7.514 -18.590 1.00 89.81 175 LYS A C 1
ATOM 1397 O O . LYS A 1 175 ? 8.077 6.555 -18.107 1.00 89.81 175 LYS A O 1
ATOM 1402 N N . LYS A 1 176 ? 6.585 8.215 -17.898 1.00 90.56 176 LYS A N 1
ATOM 1403 C CA . LYS A 1 176 ? 6.107 7.783 -16.583 1.00 90.56 176 LYS A CA 1
ATOM 1404 C C . LYS A 1 176 ? 5.364 6.458 -16.689 1.00 90.56 176 LYS A C 1
ATOM 1406 O O . LYS A 1 176 ? 4.416 6.336 -17.466 1.00 90.56 176 LYS A O 1
ATOM 1411 N N . ILE A 1 177 ? 5.795 5.490 -15.889 1.00 90.69 177 ILE A N 1
ATOM 1412 C CA . ILE A 1 177 ? 5.161 4.188 -15.724 1.00 90.69 177 ILE A CA 1
ATOM 1413 C C . ILE A 1 177 ? 4.624 4.118 -14.294 1.00 90.69 177 ILE A C 1
ATOM 1415 O O . ILE A 1 177 ? 5.363 3.871 -13.346 1.00 90.69 177 ILE A O 1
ATOM 1419 N N . ASP A 1 178 ? 3.324 4.349 -14.152 1.00 84.62 178 ASP A N 1
ATOM 1420 C CA . ASP A 1 178 ? 2.632 4.473 -12.864 1.00 84.62 178 ASP A CA 1
ATOM 1421 C C . ASP A 1 178 ? 1.414 3.550 -12.734 1.00 84.62 178 ASP A C 1
ATOM 1423 O O . ASP A 1 178 ? 0.642 3.644 -11.784 1.00 84.62 178 ASP A O 1
ATOM 1427 N N . SER A 1 179 ? 1.211 2.651 -13.697 1.00 78.44 179 SER A N 1
ATOM 1428 C CA . SER A 1 179 ? 0.113 1.686 -13.701 1.00 78.44 179 SER A CA 1
ATOM 1429 C C . SER A 1 179 ? 0.453 0.481 -14.585 1.00 78.44 179 SER A C 1
ATOM 1431 O O . SER A 1 179 ? 1.236 0.608 -15.527 1.00 78.44 179 SER A O 1
ATOM 1433 N N . TYR A 1 180 ? -0.138 -0.692 -14.317 1.00 81.38 180 TYR A N 1
ATOM 1434 C CA . TYR A 1 180 ? 0.055 -1.870 -15.181 1.00 81.38 180 TYR A CA 1
ATOM 1435 C C . TYR A 1 180 ? -0.364 -1.634 -16.635 1.00 81.38 180 TYR A C 1
ATOM 1437 O O . TYR A 1 180 ? 0.407 -2.013 -17.499 1.00 81.38 180 TYR A O 1
ATOM 1445 N N . PRO A 1 181 ? -1.492 -0.968 -16.959 1.00 84.88 181 PRO A N 1
ATOM 1446 C CA . PRO A 1 181 ? -1.827 -0.694 -18.356 1.00 84.88 181 PRO A CA 1
ATOM 1447 C C . PRO A 1 181 ? -0.741 0.102 -19.087 1.00 84.88 181 PRO A C 1
ATOM 1449 O O . PRO A 1 181 ? -0.406 -0.222 -20.223 1.00 84.88 181 PRO A O 1
ATOM 1452 N N . VAL A 1 182 ? -0.158 1.107 -18.422 1.00 87.88 182 VAL A N 1
ATOM 1453 C CA . VAL A 1 182 ? 0.946 1.895 -18.987 1.00 87.88 182 VAL A CA 1
ATOM 1454 C C . VAL A 1 182 ? 2.216 1.054 -19.099 1.00 87.88 182 VAL A C 1
ATOM 1456 O O . VAL A 1 182 ? 2.909 1.141 -20.109 1.00 87.88 182 VAL A O 1
ATOM 1459 N N . PHE A 1 183 ? 2.515 0.230 -18.092 1.00 90.56 183 PHE A N 1
ATOM 1460 C CA . PHE A 1 183 ? 3.639 -0.704 -18.120 1.00 90.56 183 PHE A CA 1
ATOM 1461 C C . PHE A 1 183 ? 3.503 -1.711 -19.267 1.00 90.56 183 PHE A C 1
ATOM 1463 O O . PHE A 1 183 ? 4.396 -1.783 -20.104 1.00 90.56 183 PHE A O 1
ATOM 1470 N N . ASP A 1 184 ? 2.375 -2.414 -19.356 1.00 87.88 184 ASP A N 1
ATOM 1471 C CA . ASP A 1 184 ? 2.063 -3.422 -20.370 1.00 87.88 184 ASP A CA 1
ATOM 1472 C C . ASP A 1 184 ? 2.135 -2.827 -21.783 1.00 87.88 184 ASP A C 1
ATOM 1474 O O . ASP A 1 184 ? 2.744 -3.409 -22.681 1.00 87.88 184 ASP A O 1
ATOM 1478 N N . GLU A 1 185 ? 1.560 -1.636 -21.993 1.00 92.25 185 GLU A N 1
ATOM 1479 C CA . GLU A 1 185 ? 1.671 -0.908 -23.260 1.00 92.25 185 GLU A CA 1
ATOM 1480 C C . GLU A 1 185 ? 3.126 -0.535 -23.569 1.00 92.25 185 GLU A C 1
ATOM 1482 O O . GLU A 1 185 ? 3.582 -0.669 -24.710 1.00 92.25 185 GLU A O 1
ATOM 1487 N N . PHE A 1 186 ? 3.870 -0.066 -22.566 1.00 93.62 186 PHE A N 1
ATOM 1488 C CA . PHE A 1 186 ? 5.259 0.324 -22.739 1.00 93.62 186 PHE A CA 1
ATOM 1489 C C . PHE A 1 186 ? 6.127 -0.869 -23.145 1.00 93.62 186 PHE A C 1
ATOM 1491 O O . PHE A 1 186 ? 6.784 -0.787 -24.187 1.00 93.62 186 PHE A O 1
ATOM 1498 N N . VAL A 1 187 ? 6.089 -1.966 -22.378 1.00 93.69 187 VAL A N 1
ATOM 1499 C CA . VAL A 1 187 ? 6.934 -3.148 -22.611 1.00 93.69 187 VAL A CA 1
ATOM 1500 C C . VAL A 1 187 ? 6.553 -3.885 -23.888 1.00 93.69 187 VAL A C 1
ATOM 1502 O O . VAL A 1 187 ? 7.435 -4.346 -24.602 1.00 93.69 187 VAL A O 1
ATOM 1505 N N . LYS A 1 188 ? 5.266 -3.917 -24.261 1.00 92.75 188 LYS A N 1
ATOM 1506 C CA . LYS A 1 188 ? 4.818 -4.533 -25.521 1.00 92.75 188 LYS A CA 1
ATOM 1507 C C . LYS A 1 188 ? 5.467 -3.900 -26.753 1.00 92.75 188 LYS A C 1
ATOM 1509 O O . LYS A 1 188 ? 5.661 -4.575 -27.760 1.00 92.75 188 LYS A O 1
ATOM 1514 N N . ASN A 1 189 ? 5.801 -2.617 -26.671 1.00 92.06 189 ASN A N 1
ATOM 1515 C CA . ASN A 1 189 ? 6.454 -1.871 -27.742 1.00 92.06 189 ASN A CA 1
ATOM 1516 C C . ASN A 1 189 ? 7.992 -1.850 -27.618 1.00 92.06 189 ASN A C 1
ATOM 1518 O O . ASN A 1 189 ? 8.632 -1.103 -28.353 1.00 92.06 189 ASN A O 1
ATOM 1522 N N . GLY A 1 190 ? 8.571 -2.625 -26.693 1.00 92.56 190 GLY A N 1
ATOM 1523 C CA . GLY A 1 190 ? 10.009 -2.697 -26.440 1.00 92.56 190 GLY A CA 1
ATOM 1524 C C . GLY A 1 190 ? 10.580 -1.436 -25.783 1.00 92.56 190 GLY A C 1
ATOM 1525 O O . GLY A 1 190 ? 10.239 -0.303 -26.134 1.00 92.56 190 GLY A O 1
ATOM 1526 N N . GLY A 1 191 ? 11.455 -1.604 -24.799 1.00 94.31 191 GLY A N 1
ATOM 1527 C CA . GLY A 1 191 ? 12.064 -0.472 -24.104 1.00 94.31 191 GLY A CA 1
ATOM 1528 C C . GLY A 1 191 ? 12.797 -0.858 -22.831 1.00 94.31 191 GLY A C 1
ATOM 1529 O O . GLY A 1 191 ? 12.714 -1.989 -22.359 1.00 94.31 191 GLY A O 1
ATOM 1530 N N . LEU A 1 192 ? 13.485 0.119 -22.256 1.00 94.81 192 LEU A N 1
ATOM 1531 C CA . LEU A 1 192 ? 14.123 0.019 -20.955 1.00 94.81 192 LEU A CA 1
ATOM 1532 C C . LEU A 1 192 ? 13.204 0.613 -19.881 1.00 94.81 192 LEU A C 1
ATOM 1534 O O . LEU A 1 192 ? 12.732 1.741 -20.018 1.00 94.81 192 LEU A O 1
ATOM 1538 N N . VAL A 1 193 ? 12.964 -0.123 -18.800 1.00 94.75 193 VAL A N 1
ATOM 1539 C CA . VAL A 1 193 ? 12.234 0.365 -17.624 1.00 94.75 193 VAL A CA 1
ATOM 1540 C C . VAL A 1 193 ? 13.203 0.530 -16.463 1.00 94.75 193 VAL A C 1
ATOM 1542 O O . VAL A 1 193 ? 13.783 -0.453 -16.003 1.00 94.75 193 VAL A O 1
ATOM 1545 N N .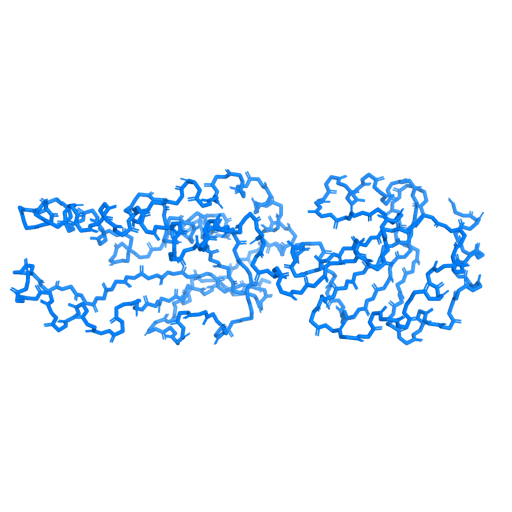 GLY A 1 194 ? 13.365 1.761 -15.983 1.00 92.56 194 GLY A N 1
ATOM 1546 C CA . GLY A 1 194 ? 14.090 2.070 -14.755 1.00 92.56 194 GLY A CA 1
ATOM 1547 C C . GLY A 1 194 ? 13.154 2.053 -13.551 1.00 92.56 194 GLY A C 1
ATOM 1548 O O . GLY A 1 194 ? 12.158 2.774 -13.527 1.00 92.56 194 GLY A O 1
ATOM 1549 N N . TYR A 1 195 ? 13.470 1.249 -12.544 1.00 90.81 195 TYR A N 1
ATOM 1550 C CA . TYR A 1 195 ? 12.770 1.235 -11.263 1.00 90.81 195 TYR A CA 1
ATOM 1551 C C . TYR A 1 195 ? 13.606 1.981 -10.245 1.00 90.81 195 TYR A C 1
ATOM 1553 O O . TYR A 1 195 ? 14.782 1.672 -10.046 1.00 90.81 195 TYR A O 1
ATOM 1561 N N . TRP A 1 196 ? 12.991 2.953 -9.589 1.00 86.56 196 TRP A N 1
ATOM 1562 C CA . TRP A 1 196 ? 13.702 3.845 -8.694 1.00 86.56 196 TRP A CA 1
ATOM 1563 C C . TRP A 1 196 ? 12.879 4.177 -7.459 1.00 86.56 196 TRP A C 1
ATOM 1565 O O . TRP A 1 196 ? 11.658 4.317 -7.528 1.00 86.56 196 TRP A O 1
ATOM 1575 N N . ASP A 1 197 ? 13.575 4.297 -6.332 1.00 85.38 197 ASP A N 1
ATOM 1576 C CA . ASP A 1 197 ? 13.037 4.761 -5.063 1.00 85.38 197 ASP A CA 1
ATOM 1577 C C . ASP A 1 197 ? 13.485 6.211 -4.850 1.00 85.38 197 ASP A C 1
ATOM 1579 O O . ASP A 1 197 ? 14.671 6.437 -4.598 1.00 85.38 197 ASP A O 1
ATOM 1583 N N . PRO A 1 198 ? 12.561 7.184 -4.923 1.00 79.69 198 PRO A N 1
ATOM 1584 C CA . PRO A 1 198 ? 12.854 8.595 -4.699 1.00 79.69 198 PRO A CA 1
ATOM 1585 C C . PRO A 1 198 ? 13.575 8.973 -3.399 1.00 79.69 198 PRO A C 1
ATOM 1587 O O . PRO A 1 198 ? 14.053 10.098 -3.278 1.00 79.69 198 PRO A O 1
ATOM 1590 N N . ARG A 1 199 ? 13.684 8.064 -2.423 1.00 79.12 199 ARG A N 1
ATOM 1591 C CA . ARG A 1 199 ? 14.490 8.265 -1.206 1.00 79.12 199 ARG A CA 1
ATOM 1592 C C . ARG A 1 199 ? 15.991 8.085 -1.434 1.00 79.12 199 ARG A C 1
ATOM 1594 O O . ARG A 1 199 ? 16.775 8.455 -0.563 1.00 79.12 199 ARG A O 1
ATOM 1601 N N . ILE A 1 200 ? 16.388 7.469 -2.546 1.00 77.56 200 ILE A N 1
ATOM 1602 C CA . ILE A 1 200 ? 17.779 7.157 -2.872 1.00 77.56 200 ILE A CA 1
ATOM 1603 C C . ILE A 1 200 ? 18.335 8.270 -3.772 1.00 77.56 200 ILE A C 1
ATOM 1605 O O . ILE A 1 200 ? 17.938 8.402 -4.931 1.00 77.56 200 ILE A O 1
ATOM 1609 N N . ASP A 1 201 ? 19.286 9.043 -3.238 1.00 67.06 201 ASP A N 1
ATOM 1610 C CA . ASP A 1 201 ? 19.919 10.216 -3.878 1.00 67.06 201 ASP A CA 1
ATOM 1611 C C . ASP A 1 201 ? 20.993 9.856 -4.933 1.00 67.06 201 ASP A C 1
ATOM 1613 O O . ASP A 1 201 ? 21.844 10.655 -5.306 1.00 67.06 201 ASP A O 1
ATOM 1617 N N . GLU A 1 202 ? 20.965 8.628 -5.450 1.00 67.94 202 GLU A N 1
ATOM 1618 C CA . GLU A 1 202 ? 21.895 8.134 -6.482 1.00 67.94 202 GLU A CA 1
ATOM 1619 C C . GLU A 1 202 ? 21.465 8.578 -7.903 1.00 67.94 202 GLU A C 1
ATOM 1621 O O . GLU A 1 202 ? 22.107 8.265 -8.902 1.00 67.94 202 GLU A O 1
ATOM 1626 N N . CYS A 1 203 ? 20.353 9.317 -8.018 1.00 60.34 203 CYS A N 1
ATOM 1627 C CA . CYS A 1 203 ? 19.658 9.578 -9.282 1.00 60.34 203 CYS A CA 1
ATOM 1628 C C . CYS A 1 203 ? 20.293 10.694 -10.135 1.00 60.34 203 CYS A C 1
ATOM 1630 O O . CYS A 1 203 ? 20.102 10.729 -11.349 1.00 60.34 203 CYS A O 1
ATOM 1632 N N . SER A 1 204 ? 21.076 11.593 -9.531 1.00 63.94 204 SER A N 1
ATOM 1633 C CA . SER A 1 204 ? 21.765 12.664 -10.269 1.00 63.94 204 SER A CA 1
ATOM 1634 C C . SER A 1 204 ? 22.809 12.121 -11.257 1.00 63.94 204 SER A C 1
ATOM 1636 O O . SER A 1 204 ? 22.956 12.659 -12.353 1.00 63.94 204 SER A O 1
ATOM 1638 N N . GLU A 1 205 ? 23.457 11.001 -10.925 1.00 70.19 205 GLU A N 1
ATOM 1639 C CA . GLU A 1 205 ? 24.436 10.313 -11.780 1.00 70.19 205 GLU A CA 1
ATOM 1640 C C . GLU A 1 205 ? 23.795 9.663 -13.018 1.00 70.19 205 GLU A C 1
ATOM 1642 O O . GLU A 1 205 ? 24.455 9.456 -14.036 1.00 70.19 205 GLU A O 1
ATOM 1647 N N . LEU A 1 206 ? 22.491 9.370 -12.969 1.00 70.62 206 LEU A N 1
ATOM 1648 C CA . LEU A 1 206 ? 21.771 8.746 -14.080 1.00 70.62 206 LEU A CA 1
ATOM 1649 C C . LEU A 1 206 ? 21.494 9.710 -15.232 1.00 70.62 206 LEU A C 1
ATOM 1651 O O . LEU A 1 206 ? 21.229 9.249 -16.341 1.00 70.62 206 LEU A O 1
ATOM 1655 N N . VAL A 1 207 ? 21.544 11.025 -14.999 1.00 72.38 207 VAL A N 1
ATOM 1656 C CA . VAL A 1 207 ? 21.144 12.027 -15.998 1.00 72.38 207 VAL A CA 1
ATOM 1657 C C . VAL A 1 207 ? 21.989 11.923 -17.267 1.00 72.38 207 VAL A C 1
ATOM 1659 O O . VAL A 1 207 ? 21.444 11.848 -18.369 1.00 72.38 207 VAL A O 1
ATOM 1662 N N . GLU A 1 208 ? 23.312 11.841 -17.118 1.00 72.50 208 GLU A N 1
ATOM 1663 C CA . GLU A 1 208 ? 24.228 11.714 -18.257 1.00 72.50 208 GLU A CA 1
ATOM 1664 C C . GLU A 1 208 ? 24.113 10.344 -18.940 1.00 72.50 208 GLU A C 1
ATOM 1666 O O . GLU A 1 208 ? 24.126 10.249 -20.167 1.00 72.50 208 GLU A O 1
ATOM 1671 N N . ILE A 1 209 ? 23.944 9.284 -18.148 1.00 81.06 209 ILE A N 1
ATOM 1672 C CA . ILE A 1 209 ? 23.925 7.891 -18.615 1.00 81.06 209 ILE A CA 1
ATOM 1673 C C . ILE A 1 209 ? 22.660 7.614 -19.433 1.00 81.06 209 ILE A C 1
ATOM 1675 O O . ILE A 1 209 ? 22.727 7.085 -20.543 1.00 81.06 209 ILE A O 1
ATOM 1679 N N . VAL A 1 210 ? 21.501 8.025 -18.915 1.00 81.50 210 VAL A N 1
ATOM 1680 C CA . VAL A 1 210 ? 20.202 7.857 -19.577 1.00 81.50 210 VAL A CA 1
ATOM 1681 C C . VAL A 1 210 ? 20.118 8.718 -20.840 1.00 81.50 210 VAL A C 1
ATOM 1683 O O . VAL A 1 210 ? 19.540 8.279 -21.832 1.00 81.50 210 VAL A O 1
ATOM 1686 N N . GLY A 1 211 ? 20.750 9.897 -20.854 1.00 78.25 211 GLY A N 1
ATOM 1687 C CA . GLY A 1 211 ? 20.863 10.730 -22.056 1.00 78.25 211 GLY A CA 1
ATOM 1688 C C . GLY A 1 211 ? 21.634 10.070 -23.210 1.00 78.25 211 GLY A C 1
ATOM 1689 O O . GLY A 1 211 ? 21.423 10.428 -24.368 1.00 78.25 211 GLY A O 1
ATOM 1690 N N . GLY A 1 212 ? 22.497 9.089 -22.921 1.00 82.38 212 GLY A N 1
ATOM 1691 C CA . GLY A 1 212 ? 23.239 8.308 -23.918 1.00 82.38 212 GLY A CA 1
ATOM 1692 C C . GLY A 1 212 ? 22.471 7.120 -24.515 1.00 82.38 212 GLY A C 1
ATOM 1693 O O . GLY A 1 212 ? 22.958 6.477 -25.454 1.00 82.38 212 GLY A O 1
ATOM 1694 N N . LEU A 1 213 ? 21.282 6.806 -23.995 1.00 87.81 213 LEU A N 1
ATOM 1695 C CA . LEU A 1 213 ? 20.459 5.707 -24.490 1.00 87.81 213 LEU A CA 1
ATOM 1696 C C . LEU A 1 213 ? 19.726 6.101 -25.778 1.00 87.81 213 LEU A C 1
ATOM 1698 O O . LEU A 1 213 ? 19.143 7.173 -25.901 1.00 87.81 213 LEU A O 1
ATOM 1702 N N . LYS A 1 214 ? 19.723 5.187 -26.747 1.00 87.25 214 LYS A N 1
ATOM 1703 C CA . LYS A 1 214 ? 19.082 5.319 -28.064 1.00 87.25 214 LYS A CA 1
ATOM 1704 C C . LYS A 1 214 ? 17.786 4.512 -28.162 1.00 87.25 214 LYS A C 1
ATOM 1706 O O . LYS A 1 214 ? 17.321 4.219 -29.259 1.00 87.25 214 LYS A O 1
ATOM 1711 N N . CYS A 1 215 ? 17.217 4.131 -27.022 1.00 89.50 215 CYS A N 1
ATOM 1712 C CA . CYS A 1 215 ? 16.000 3.334 -26.927 1.00 89.50 215 CYS A CA 1
ATOM 1713 C C . CYS A 1 215 ? 14.905 4.077 -26.152 1.00 89.50 215 CYS A C 1
ATOM 1715 O O . CYS A 1 215 ? 15.142 5.119 -25.541 1.00 89.50 215 CYS A O 1
ATOM 1717 N N . ARG A 1 216 ? 13.681 3.537 -26.179 1.00 91.88 216 ARG A N 1
ATOM 1718 C CA . ARG A 1 216 ? 12.583 4.038 -25.345 1.00 91.88 216 ARG A CA 1
ATOM 1719 C C . ARG A 1 216 ? 12.912 3.758 -23.887 1.00 91.88 216 ARG A C 1
ATOM 1721 O O . ARG A 1 216 ? 13.128 2.600 -23.537 1.00 91.88 216 ARG A O 1
ATOM 1728 N N . VAL A 1 217 ? 12.876 4.787 -23.049 1.00 92.12 217 VAL A N 1
ATOM 1729 C CA . VAL A 1 217 ? 13.061 4.642 -21.604 1.00 92.12 217 VAL A CA 1
ATOM 1730 C C . VAL A 1 217 ? 11.798 5.095 -20.884 1.00 92.12 217 VAL A C 1
ATOM 1732 O O . VAL A 1 217 ? 11.203 6.129 -21.201 1.00 92.12 217 VAL A O 1
ATOM 1735 N N . GLY A 1 218 ? 11.365 4.281 -19.933 1.00 92.94 218 GLY A N 1
ATOM 1736 C CA . GLY A 1 218 ? 10.297 4.610 -19.011 1.00 92.94 218 GLY A CA 1
ATOM 1737 C C . GLY A 1 218 ? 10.771 4.435 -17.580 1.00 92.94 218 GLY A C 1
ATOM 1738 O O . GLY A 1 218 ? 11.650 3.620 -17.304 1.00 92.94 218 GLY A O 1
ATOM 1739 N N . PHE A 1 219 ? 10.191 5.199 -16.666 1.00 91.81 219 PHE A N 1
ATOM 1740 C CA . PHE A 1 219 ? 10.563 5.157 -15.260 1.00 91.81 219 PHE A CA 1
ATOM 1741 C C . PHE A 1 219 ? 9.364 4.849 -14.383 1.00 91.81 219 PHE A C 1
ATOM 1743 O O . PHE A 1 219 ? 8.295 5.451 -14.505 1.00 91.81 219 PHE A O 1
ATOM 1750 N N . CYS A 1 220 ? 9.586 3.914 -13.470 1.00 90.50 220 CYS A N 1
ATOM 1751 C CA . CYS A 1 220 ? 8.672 3.544 -12.416 1.00 90.50 220 CYS A CA 1
ATOM 1752 C C . CYS A 1 220 ? 9.215 4.063 -11.087 1.00 90.50 220 CYS A C 1
ATOM 1754 O O . CYS A 1 220 ? 10.213 3.573 -10.556 1.00 90.50 220 CYS A O 1
ATOM 1756 N N . ASP A 1 221 ? 8.504 5.034 -10.532 1.00 89.38 221 ASP A N 1
ATOM 1757 C CA . ASP A 1 221 ? 8.674 5.472 -9.156 1.00 89.38 221 ASP A CA 1
ATOM 1758 C C . ASP A 1 221 ? 8.060 4.425 -8.228 1.00 89.38 221 ASP A C 1
ATOM 1760 O O . ASP A 1 221 ? 6.838 4.294 -8.154 1.00 89.38 221 ASP A O 1
ATOM 1764 N N . VAL A 1 222 ? 8.894 3.645 -7.547 1.00 85.44 222 VAL A N 1
ATOM 1765 C CA . VAL A 1 222 ? 8.434 2.521 -6.724 1.00 85.44 222 VAL A CA 1
ATOM 1766 C C . VAL A 1 222 ? 7.895 2.942 -5.363 1.00 85.44 222 VAL A C 1
ATOM 1768 O O . VAL A 1 222 ? 7.308 2.108 -4.683 1.00 85.44 222 VAL A O 1
ATOM 1771 N N . LEU A 1 223 ? 8.056 4.202 -4.953 1.00 79.75 223 LEU A N 1
ATOM 1772 C CA . LEU A 1 223 ? 7.338 4.704 -3.785 1.00 79.75 223 LEU A CA 1
ATOM 1773 C C . LEU A 1 223 ? 5.857 4.835 -4.137 1.00 79.75 223 LEU A C 1
ATOM 1775 O O . LEU A 1 223 ? 4.992 4.248 -3.490 1.00 79.75 223 LEU A O 1
ATOM 1779 N N . ARG A 1 224 ? 5.576 5.536 -5.237 1.00 78.50 224 ARG A N 1
ATOM 1780 C CA . ARG A 1 224 ? 4.213 5.829 -5.709 1.00 78.50 224 ARG A CA 1
ATOM 1781 C C . ARG A 1 224 ? 3.552 4.643 -6.406 1.00 78.50 224 ARG A C 1
ATOM 1783 O O . ARG A 1 224 ? 2.344 4.452 -6.311 1.00 78.50 224 ARG A O 1
ATOM 1790 N N . SER A 1 225 ? 4.360 3.829 -7.075 1.00 82.25 225 SER A N 1
ATOM 1791 C CA . SER A 1 225 ? 3.944 2.701 -7.914 1.00 82.25 225 SER A CA 1
ATOM 1792 C C . SER A 1 225 ? 4.568 1.400 -7.412 1.00 82.25 225 SER A C 1
ATOM 1794 O O . SER A 1 225 ? 5.014 0.557 -8.190 1.00 82.25 225 SER A O 1
ATOM 1796 N N . PHE A 1 226 ? 4.603 1.218 -6.086 1.00 79.12 226 PHE A N 1
ATOM 1797 C CA . PHE A 1 226 ? 5.225 0.071 -5.402 1.00 79.12 226 PHE A CA 1
ATOM 1798 C C . PHE A 1 226 ? 4.741 -1.299 -5.890 1.00 79.12 226 PHE A C 1
ATOM 1800 O O . PHE A 1 226 ? 5.389 -2.317 -5.636 1.00 79.12 226 PHE A O 1
ATOM 1807 N N . PHE A 1 227 ? 3.579 -1.334 -6.536 1.00 73.75 227 PHE A N 1
ATOM 1808 C CA . PHE A 1 227 ? 2.974 -2.525 -7.107 1.00 73.75 227 PHE A CA 1
ATOM 1809 C C . PHE A 1 227 ? 3.652 -2.993 -8.400 1.00 73.75 227 PHE A C 1
ATOM 1811 O O . PHE A 1 227 ? 3.572 -4.173 -8.719 1.00 73.75 227 PHE A O 1
ATOM 1818 N N . LEU A 1 228 ? 4.350 -2.105 -9.111 1.00 83.12 228 LEU A N 1
ATOM 1819 C CA . LEU A 1 228 ? 5.177 -2.439 -10.275 1.00 83.12 228 LEU A CA 1
ATOM 1820 C C . LEU A 1 228 ? 6.619 -2.797 -9.896 1.00 83.12 228 LEU A C 1
ATOM 1822 O O . LEU A 1 228 ? 7.378 -3.251 -10.750 1.00 83.12 228 LEU A O 1
ATOM 1826 N N . ALA A 1 229 ? 7.009 -2.573 -8.639 1.00 84.12 229 ALA A N 1
ATOM 1827 C CA . ALA A 1 229 ? 8.377 -2.757 -8.184 1.00 84.12 229 ALA A CA 1
ATOM 1828 C C . ALA A 1 229 ? 8.828 -4.228 -8.315 1.00 84.12 229 ALA A C 1
ATOM 1830 O O . ALA A 1 229 ? 8.098 -5.127 -7.880 1.00 84.12 229 ALA A O 1
ATOM 1831 N N . PRO A 1 230 ? 10.025 -4.484 -8.866 1.00 83.88 230 PRO A N 1
ATOM 1832 C CA . PRO A 1 230 ? 10.589 -5.824 -8.936 1.00 83.88 230 PRO A CA 1
ATOM 1833 C C . PRO A 1 230 ? 11.001 -6.331 -7.548 1.00 83.88 230 PRO A C 1
ATOM 1835 O O . PRO A 1 230 ? 11.119 -5.563 -6.595 1.00 83.88 230 PRO A O 1
ATOM 1838 N N . GLU A 1 231 ? 11.242 -7.640 -7.430 1.00 77.00 231 GLU A N 1
ATOM 1839 C CA . GLU A 1 231 ? 11.741 -8.248 -6.184 1.00 77.00 231 GLU A CA 1
ATOM 1840 C C . GLU A 1 231 ? 13.205 -7.875 -5.880 1.00 77.00 231 GLU A C 1
ATOM 1842 O O . GLU A 1 231 ? 13.658 -8.001 -4.743 1.00 77.00 231 GLU A O 1
ATOM 1847 N N . GLN A 1 232 ? 13.948 -7.423 -6.893 1.00 76.31 232 GLN A N 1
ATOM 1848 C CA . GLN A 1 232 ? 15.358 -7.070 -6.785 1.00 76.31 232 GLN A CA 1
ATOM 1849 C C . GLN A 1 232 ? 15.577 -5.754 -6.021 1.00 76.31 232 GLN A C 1
ATOM 1851 O O . GLN A 1 232 ? 14.678 -4.929 -5.858 1.00 76.31 232 GLN A O 1
ATOM 1856 N N . LYS A 1 233 ? 16.818 -5.543 -5.567 1.00 83.38 233 LYS A N 1
ATOM 1857 C CA . LYS A 1 233 ? 17.259 -4.279 -4.985 1.00 83.38 233 LYS A CA 1
ATOM 1858 C C . LYS A 1 233 ? 17.118 -3.151 -6.012 1.00 83.38 233 LYS A C 1
ATOM 1860 O O . LYS A 1 233 ? 17.622 -3.250 -7.124 1.00 83.38 233 LYS A O 1
ATOM 1865 N N . ILE A 1 234 ? 16.469 -2.079 -5.581 1.00 85.75 234 ILE A N 1
ATOM 1866 C CA . ILE A 1 234 ? 16.274 -0.837 -6.328 1.00 85.75 234 ILE A CA 1
ATOM 1867 C C . ILE A 1 234 ? 17.394 0.150 -5.930 1.00 85.75 234 ILE A C 1
ATOM 1869 O O . ILE A 1 234 ? 17.772 0.152 -4.753 1.00 85.75 234 ILE A O 1
ATOM 1873 N N . PRO A 1 235 ? 17.915 0.981 -6.855 1.00 87.44 235 PRO A N 1
ATOM 1874 C CA . PRO A 1 235 ? 17.501 1.110 -8.256 1.00 87.44 235 PRO A CA 1
ATOM 1875 C C . PRO A 1 235 ? 17.986 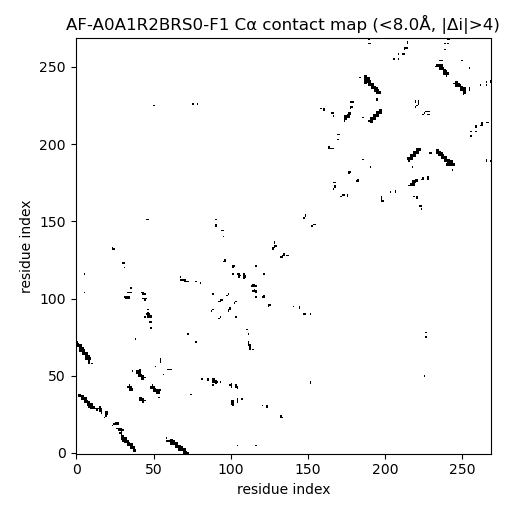-0.029 -9.165 1.00 87.44 235 PRO A C 1
ATOM 1877 O O . PRO A 1 235 ? 19.059 -0.596 -8.970 1.00 87.44 235 PRO A O 1
ATOM 1880 N N . CYS A 1 236 ? 17.174 -0.361 -10.170 1.00 91.19 236 CYS A N 1
ATOM 1881 C CA . CYS A 1 236 ? 17.494 -1.374 -11.178 1.00 91.19 236 CYS A CA 1
ATOM 1882 C C . CYS A 1 236 ? 16.800 -1.075 -12.514 1.00 91.19 236 CYS A C 1
ATOM 1884 O O . CYS A 1 236 ? 15.816 -0.335 -12.565 1.00 91.19 236 CYS A O 1
ATOM 1886 N N . PHE A 1 237 ? 17.286 -1.684 -13.593 1.00 93.25 237 PHE A N 1
ATOM 1887 C CA . PHE A 1 237 ? 16.800 -1.459 -14.953 1.00 93.25 237 PHE A CA 1
ATOM 1888 C C . PHE A 1 237 ? 16.485 -2.781 -15.647 1.00 93.25 237 PHE A C 1
ATOM 1890 O O . PHE A 1 237 ? 17.244 -3.737 -15.538 1.00 93.25 237 PHE A O 1
ATOM 1897 N N . ARG A 1 238 ? 15.375 -2.839 -16.384 1.00 94.75 238 ARG A N 1
ATOM 1898 C CA . ARG A 1 238 ? 14.957 -4.021 -17.153 1.00 94.75 238 ARG A CA 1
ATOM 1899 C C . ARG A 1 238 ? 14.755 -3.668 -18.614 1.00 94.75 238 ARG A C 1
ATOM 1901 O O . ARG A 1 238 ? 14.019 -2.726 -18.903 1.00 94.75 238 ARG A O 1
ATOM 1908 N N . ALA A 1 239 ? 15.372 -4.421 -19.517 1.00 94.69 239 ALA A N 1
ATOM 1909 C CA . ALA A 1 239 ? 15.186 -4.251 -20.954 1.00 94.69 239 ALA A CA 1
ATOM 1910 C C . ALA A 1 239 ? 14.167 -5.261 -21.483 1.00 94.69 239 ALA A C 1
ATOM 1912 O O . ALA A 1 239 ? 14.255 -6.454 -21.192 1.00 94.69 239 ALA A O 1
ATOM 1913 N N . TYR A 1 240 ? 13.218 -4.782 -22.280 1.00 95.06 240 TYR A N 1
ATOM 1914 C CA . TYR A 1 240 ? 12.148 -5.585 -22.859 1.00 95.06 240 TYR A CA 1
ATOM 1915 C C . TYR A 1 240 ? 12.194 -5.518 -24.384 1.00 95.06 240 TYR A C 1
ATOM 1917 O O . TYR A 1 240 ? 12.331 -4.434 -24.954 1.00 95.06 240 TYR A O 1
ATOM 1925 N N . ALA A 1 241 ? 12.028 -6.668 -25.033 1.00 92.94 241 ALA A N 1
ATOM 1926 C CA . ALA A 1 241 ? 11.896 -6.776 -26.481 1.00 92.94 241 ALA A CA 1
ATOM 1927 C C . ALA A 1 241 ? 10.532 -6.277 -26.968 1.00 92.94 241 ALA A C 1
ATOM 1929 O O . ALA A 1 241 ? 9.563 -6.204 -26.202 1.00 92.94 241 ALA A O 1
ATOM 1930 N N . ILE A 1 242 ? 10.417 -6.016 -28.273 1.00 90.62 242 ILE A N 1
ATOM 1931 C CA . ILE A 1 242 ? 9.106 -5.859 -28.904 1.00 90.62 242 ILE A CA 1
ATOM 1932 C C . ILE A 1 242 ? 8.318 -7.161 -28.700 1.00 90.62 242 ILE A C 1
ATOM 1934 O O . ILE A 1 242 ? 8.773 -8.247 -29.044 1.00 90.62 242 ILE A O 1
ATOM 1938 N N . GLY A 1 243 ? 7.122 -7.049 -28.122 1.00 87.88 243 GLY A N 1
ATOM 1939 C CA . GLY A 1 243 ? 6.319 -8.191 -27.676 1.00 87.88 243 GLY A CA 1
ATOM 1940 C C . GLY A 1 243 ? 6.235 -8.343 -26.155 1.00 87.88 243 GLY A C 1
ATOM 1941 O O . GLY A 1 243 ? 5.302 -8.991 -25.686 1.00 87.88 243 GLY A O 1
ATOM 1942 N N . GLY A 1 244 ? 7.106 -7.671 -25.391 1.00 89.50 244 GLY A N 1
ATOM 1943 C CA . GLY A 1 244 ? 7.050 -7.617 -23.924 1.00 89.50 244 GLY A CA 1
ATOM 1944 C C . GLY A 1 244 ? 7.911 -8.647 -23.195 1.00 89.50 244 GLY A C 1
ATOM 1945 O O . GLY A 1 244 ? 7.859 -8.705 -21.967 1.00 89.50 244 GLY A O 1
ATOM 1946 N N . ASP A 1 245 ? 8.714 -9.433 -23.914 1.00 92.50 245 ASP A N 1
ATOM 1947 C CA . ASP A 1 245 ? 9.633 -10.391 -23.300 1.00 92.50 245 ASP A CA 1
ATOM 1948 C C . ASP A 1 245 ? 10.799 -9.666 -22.617 1.00 92.50 245 ASP A C 1
ATOM 1950 O O . ASP A 1 245 ? 11.429 -8.780 -23.199 1.00 92.50 245 ASP A O 1
ATOM 1954 N N . LEU A 1 246 ? 11.096 -10.048 -21.373 1.00 93.69 246 LEU A N 1
ATOM 1955 C CA . LEU A 1 246 ? 12.246 -9.536 -20.629 1.00 93.69 246 LEU A CA 1
ATOM 1956 C C . LEU A 1 246 ? 13.537 -10.107 -21.230 1.00 93.69 246 LEU A C 1
ATOM 1958 O O . LEU A 1 246 ? 13.746 -11.319 -21.212 1.00 93.69 246 LEU A O 1
ATOM 1962 N N . LEU A 1 247 ? 14.406 -9.229 -21.726 1.00 91.56 247 LEU A N 1
ATOM 1963 C CA . LEU A 1 247 ? 15.695 -9.598 -22.312 1.00 91.56 247 LEU A CA 1
ATOM 1964 C C . LEU A 1 247 ? 16.779 -9.715 -21.246 1.00 91.56 247 LEU A C 1
ATOM 1966 O O . LEU A 1 247 ? 17.515 -10.699 -21.196 1.00 91.56 247 LEU A O 1
ATOM 1970 N N . CYS A 1 248 ? 16.879 -8.698 -20.396 1.00 92.12 248 CYS A N 1
ATOM 1971 C CA . CYS A 1 248 ? 17.897 -8.618 -19.362 1.00 92.12 248 CYS A CA 1
ATOM 1972 C C . CYS A 1 248 ? 17.477 -7.673 -18.235 1.00 92.12 248 CYS A C 1
ATOM 1974 O O . CYS A 1 248 ? 16.572 -6.841 -18.367 1.00 92.12 248 CYS A O 1
ATOM 1976 N N . GLU A 1 249 ? 18.166 -7.819 -17.112 1.00 92.88 249 GLU A N 1
ATOM 1977 C CA . GLU A 1 249 ? 18.016 -6.991 -15.927 1.00 92.88 249 GLU A CA 1
ATOM 1978 C C . GLU A 1 249 ? 19.401 -6.565 -15.438 1.00 92.88 249 GLU A C 1
ATOM 1980 O O . GLU A 1 249 ? 20.329 -7.374 -15.394 1.00 92.88 249 GLU A O 1
ATOM 1985 N N . TYR A 1 250 ? 19.522 -5.294 -15.068 1.00 91.75 250 TYR A N 1
ATOM 1986 C CA . TYR A 1 250 ? 20.744 -4.670 -14.587 1.00 91.75 250 TYR A CA 1
ATOM 1987 C C . TYR A 1 250 ? 20.499 -4.092 -13.194 1.00 91.75 250 TYR A C 1
ATOM 1989 O O . TYR A 1 250 ? 19.542 -3.340 -12.980 1.00 91.75 250 TYR A O 1
ATOM 1997 N N . ASP A 1 251 ? 21.382 -4.399 -12.246 1.00 90.88 251 ASP A N 1
ATOM 1998 C CA . ASP A 1 251 ? 21.491 -3.585 -11.037 1.00 90.88 251 ASP A CA 1
ATOM 1999 C C . ASP A 1 251 ? 22.111 -2.216 -11.361 1.00 90.88 251 ASP A C 1
ATOM 2001 O O . ASP A 1 251 ? 22.596 -1.973 -12.471 1.00 90.88 251 ASP A O 1
ATOM 2005 N N . PHE A 1 252 ? 22.072 -1.304 -10.393 1.00 86.38 252 PHE A N 1
ATOM 2006 C CA . PHE A 1 252 ? 22.557 0.059 -10.582 1.00 86.38 252 PHE A CA 1
ATOM 2007 C C . PHE A 1 252 ? 24.019 0.135 -11.048 1.00 86.38 252 PHE A C 1
ATOM 2009 O O . PHE A 1 252 ? 24.331 0.858 -11.991 1.00 86.38 252 PHE A O 1
ATOM 2016 N N . GLU A 1 253 ? 24.918 -0.635 -10.432 1.00 87.38 253 GLU A N 1
ATOM 2017 C CA . GLU A 1 253 ? 26.351 -0.590 -10.750 1.00 87.38 253 GLU A CA 1
ATOM 2018 C C . GLU A 1 253 ? 26.655 -1.145 -12.142 1.00 87.38 253 GLU A C 1
ATOM 2020 O O . GLU A 1 253 ? 27.465 -0.585 -12.887 1.00 87.38 253 GLU A O 1
ATOM 2025 N N . THR A 1 254 ? 25.972 -2.221 -12.521 1.00 89.00 254 THR A N 1
ATOM 2026 C CA . THR A 1 254 ? 26.121 -2.837 -13.838 1.00 89.00 254 THR A CA 1
ATOM 2027 C C . THR A 1 254 ? 25.542 -1.928 -14.917 1.00 89.00 254 THR A C 1
ATOM 2029 O O . THR A 1 254 ? 26.185 -1.704 -15.944 1.00 89.00 254 THR A O 1
ATOM 2032 N N . PHE A 1 255 ? 24.373 -1.329 -14.669 1.00 89.81 255 PHE A N 1
ATOM 2033 C CA . PHE A 1 255 ? 23.718 -0.423 -15.611 1.00 89.81 255 PHE A CA 1
ATOM 2034 C C . PHE A 1 255 ? 24.626 0.743 -16.021 1.00 89.81 255 PHE A C 1
ATOM 2036 O O . PHE A 1 255 ? 24.748 1.028 -17.214 1.00 89.81 255 PHE A O 1
ATOM 2043 N N . LYS A 1 256 ? 25.334 1.358 -15.062 1.00 87.56 256 LYS A N 1
ATOM 2044 C CA . LYS A 1 256 ? 26.231 2.499 -15.326 1.00 8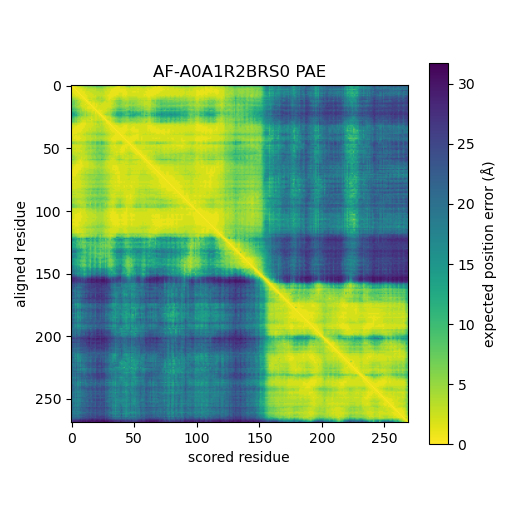7.56 256 LYS A CA 1
ATOM 2045 C C . LYS A 1 256 ? 27.292 2.215 -16.392 1.00 87.56 256 LYS A C 1
ATOM 2047 O O . LYS A 1 256 ? 27.715 3.128 -17.094 1.00 87.56 256 LYS A O 1
ATOM 2052 N N . ASN A 1 257 ? 27.702 0.956 -16.530 1.00 88.88 257 ASN A N 1
ATOM 2053 C CA . ASN A 1 257 ? 28.764 0.537 -17.442 1.00 88.88 257 ASN A CA 1
ATOM 2054 C C . ASN A 1 257 ? 28.241 -0.136 -18.725 1.00 88.88 257 ASN A C 1
ATOM 2056 O O . ASN A 1 257 ? 29.046 -0.571 -19.542 1.00 88.88 257 ASN A O 1
ATOM 2060 N N . SER A 1 258 ? 26.919 -0.219 -18.918 1.00 89.81 258 SER A N 1
ATOM 2061 C CA . SER A 1 258 ? 26.298 -1.062 -19.956 1.00 89.81 258 SER A CA 1
ATOM 2062 C C . SER A 1 258 ? 25.591 -0.276 -21.071 1.00 89.81 258 SER A C 1
ATOM 2064 O O . SER A 1 258 ? 24.832 -0.852 -21.841 1.00 89.81 258 SER A O 1
ATOM 2066 N N . VAL A 1 259 ? 25.811 1.039 -21.198 1.00 87.44 259 VAL A N 1
ATOM 2067 C CA . VAL A 1 259 ? 25.081 1.895 -22.164 1.00 87.44 259 VAL A CA 1
ATOM 2068 C C . VAL A 1 259 ? 25.238 1.427 -23.616 1.00 87.44 259 VAL A C 1
ATOM 2070 O O . VAL A 1 259 ? 24.258 1.392 -24.361 1.00 87.44 259 VAL A O 1
ATOM 2073 N N . GLU A 1 260 ? 26.455 1.073 -24.037 1.00 87.50 260 GLU A N 1
ATOM 2074 C CA . GLU A 1 260 ? 26.711 0.579 -25.399 1.00 87.50 260 GLU A CA 1
ATOM 2075 C C . GLU A 1 260 ? 26.019 -0.764 -25.645 1.00 87.50 260 GLU A C 1
ATOM 2077 O O . GLU A 1 260 ? 25.294 -0.901 -26.629 1.00 87.50 260 GLU A O 1
ATOM 2082 N N . GLU A 1 261 ? 26.153 -1.705 -24.708 1.00 90.25 261 GLU A N 1
ATOM 2083 C CA . GLU A 1 261 ? 25.505 -3.019 -24.762 1.00 90.25 261 GLU A CA 1
ATOM 2084 C C . GLU A 1 261 ? 23.978 -2.894 -24.845 1.00 90.25 261 GLU A C 1
ATOM 2086 O O . GLU A 1 261 ? 23.349 -3.518 -25.697 1.00 90.25 261 GLU A O 1
ATOM 2091 N N . ILE A 1 262 ? 23.374 -2.043 -24.011 1.00 89.12 262 ILE A N 1
ATOM 2092 C CA . ILE A 1 262 ? 21.927 -1.806 -24.009 1.00 89.12 262 ILE A CA 1
ATOM 2093 C C . ILE A 1 262 ? 21.487 -1.226 -25.354 1.00 89.12 262 ILE A C 1
ATOM 2095 O O . ILE A 1 262 ? 20.473 -1.644 -25.908 1.00 89.12 262 ILE A O 1
ATOM 2099 N N . ASN A 1 263 ? 22.249 -0.286 -25.915 1.00 89.00 263 ASN A N 1
ATOM 2100 C CA . ASN A 1 263 ? 21.943 0.283 -27.224 1.00 89.00 263 ASN A CA 1
ATOM 2101 C C . ASN A 1 263 ? 22.040 -0.751 -28.354 1.00 89.00 263 ASN A C 1
ATOM 2103 O O . ASN A 1 263 ? 21.253 -0.688 -29.298 1.00 89.00 263 ASN A O 1
ATOM 2107 N N . GLU A 1 264 ? 22.983 -1.688 -28.287 1.00 87.56 264 GLU A N 1
ATOM 2108 C CA . GLU A 1 264 ? 23.072 -2.792 -29.246 1.00 87.56 264 GLU A CA 1
ATOM 2109 C C . GLU A 1 264 ? 21.906 -3.767 -29.084 1.00 87.56 264 GLU A C 1
ATOM 2111 O O . GLU A 1 264 ? 21.201 -4.047 -30.054 1.00 87.56 264 GLU A O 1
ATOM 2116 N N . LEU A 1 265 ? 21.642 -4.212 -27.854 1.00 87.44 265 LEU A N 1
ATOM 2117 C CA . LEU A 1 265 ? 20.555 -5.128 -27.523 1.00 87.44 265 LEU A CA 1
ATOM 2118 C C . LEU A 1 265 ? 19.196 -4.582 -27.985 1.00 87.44 265 LEU A C 1
ATOM 2120 O O . LEU A 1 265 ? 18.425 -5.281 -28.642 1.00 87.44 265 LEU A O 1
ATOM 2124 N N . MET A 1 266 ? 18.928 -3.307 -27.703 1.00 84.44 266 MET A N 1
ATOM 2125 C CA . MET A 1 266 ? 17.665 -2.648 -28.037 1.00 84.44 266 MET A CA 1
ATOM 2126 C C . MET A 1 266 ? 17.524 -2.286 -29.523 1.00 84.44 266 MET A C 1
ATOM 2128 O O . MET A 1 266 ? 16.412 -2.025 -29.962 1.00 84.44 266 MET A O 1
ATOM 2132 N N . ASN A 1 267 ? 18.611 -2.271 -30.305 1.00 77.88 267 ASN A N 1
ATOM 2133 C CA . ASN A 1 267 ? 18.551 -2.075 -31.762 1.00 77.88 267 ASN A CA 1
ATOM 2134 C C . ASN A 1 267 ? 18.244 -3.367 -32.535 1.00 77.88 267 ASN A C 1
ATOM 2136 O O . ASN A 1 267 ? 17.870 -3.305 -33.705 1.00 77.88 267 ASN A O 1
ATOM 2140 N N . ILE A 1 268 ? 18.459 -4.528 -31.914 1.00 59.56 268 ILE A N 1
ATOM 2141 C CA . ILE A 1 268 ? 18.260 -5.852 -32.527 1.00 59.56 268 ILE A CA 1
ATOM 2142 C C . ILE A 1 268 ? 16.842 -6.395 -32.244 1.00 59.56 268 ILE A C 1
ATOM 2144 O O . ILE A 1 268 ? 16.404 -7.338 -32.906 1.00 59.56 268 ILE A O 1
ATOM 2148 N N . SER A 1 269 ? 16.133 -5.787 -31.287 1.00 54.28 269 SER A N 1
ATOM 2149 C CA . SER A 1 269 ? 14.869 -6.249 -30.690 1.00 54.28 269 SER A CA 1
ATOM 2150 C C . SER A 1 269 ? 13.649 -5.486 -31.193 1.00 54.28 269 SER A C 1
ATOM 2152 O O . SER A 1 269 ? 12.567 -6.110 -31.260 1.00 54.28 269 SER A O 1
#

Sequence (269 aa):
MAEVTLQVYDISQGMAKVLSPMFIGKQIDGIWHTSIVVFGKEYYFGGGICCDVPLTTPFGMPVQKISMGFTRKSQEDLMKFFNCVTHRFTVDSYHIVDHNCNNFTDEVLRYLLDKRIPENISGLPRELLNTPIGQQFAPMINSMMNMKNTMFPTTIVTDPFADYVSHEVFFPEMKKIDSYPVFDEFVKNGGLVGYWDPRIDECSELVEIVGGLKCRVGFCDVLRSFFLAPEQKIPCFRAYAIGGDLLCEYDFETFKNSVEEINELMNIS

InterPro domains:
  IPR008580 PPPDE peptidase domain [PF05903] (3-141)
  IPR008580 PPPDE peptidase domain [PS51858] (2-142)
  IPR008580 PPPDE peptidase domain [PTHR12378] (3-136)
  IPR008580 PPPDE peptidase domain [SM01179] (2-143)
  IPR042266 PPPDE peptidase domain superfamily [G3DSA:3.90.1720.30] (1-156)

pLDDT: mean 81.41, std 12.68, range [31.28, 98.31]

Nearest PDB structures (foldseek):
  3ebq-ass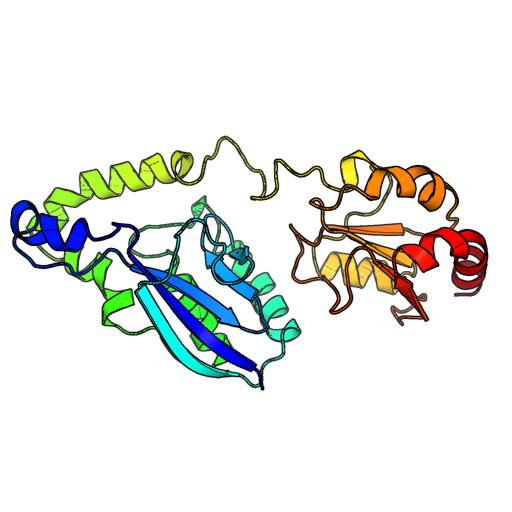embly1_A  TM=9.454E-01  e=7.705E-16  Homo sapiens
  2wp7-assembly1_A-2  TM=9.519E-01  e=1.040E-15  Mus musculus
  4nmu-assembly2_B  TM=5.395E-01  e=7.300E-02  Bacillus anthracis
  3c71-assembly1_A  TM=5.408E-01  e=3.682E-01  Bacillus subtilis
  2h1g-assembly1_A  TM=6.360E-01  e=8.025E-01  Bacillus subtilis